Protein 6V54 (pdb70)

Nearest PDB structures (foldseek):
  4gyq-assembly5_A  TM=9.493E-01  e=1.647E-23  Klebsiella pneumoniae
  8r5t-assembly1_A  TM=9.393E-01  e=2.706E-23  Klebsiella pneumoniae
  8r5t-assembly2_B  TM=9.197E-01  e=5.700E-23  Klebsiella pneumoniae
  4f6h-assembly1_A  TM=9.204E-01  e=4.447E-23  Pseudomonas aeruginosa
  6l3s-assembly2_B  TM=9.148E-01  e=1.973E-22  Morganella morganii

Organism: Hirschia baltica (strain ATCC 49814 / DSM 5838 / IFAM 1418) (NCBI:txid582402)

B-factor: mean 20.02, std 8.4, range [8.6, 54.69]

Radius of gyration: 15.78 Å; Cα contacts (8 Å, |Δi|>4): 541; chains: 1; bounding box: 36×36×43 Å

Structure (mmCIF, N/CA/C/O backbone):
data_6V54
#
_entry.id   6V54
#
_cell.length_a   77.668
_cell.length_b   77.668
_cell.length_c   240.998
_cell.angle_alpha   90.000
_cell.angle_beta   90.000
_cell.angle_gamma   120.000
#
_symmetry.space_group_name_H-M   'H 3 2'
#
loop_
_entity.id
_entity.type
_entity.pdbx_description
1 polymer Beta-lactamase
2 non-polymer 'MAGNESIUM ION'
3 non-polymer 'FORMIC ACID'
4 non-polymer 1,2-ETHANEDIOL
5 non-polymer 'CHLORIDE ION'
6 non-polymer 'ZINC ION'
7 non-polymer GLYCEROL
8 water water
#
loop_
_atom_site.group_PDB
_atom_site.id
_atom_site.type_symbol
_atom_site.label_atom_id
_atom_site.label_alt_id
_atom_site.label_comp_id
_atom_site.label_asym_id
_atom_site.label_entity_id
_atom_site.label_seq_id
_atom_site.pdbx_PDB_ins_code
_atom_site.Cartn_x
_atom_site.Cartn_y
_atom_site.Cartn_z
_atom_site.occupancy
_atom_site.B_iso_or_equiv
_atom_site.auth_seq_id
_atom_site.auth_comp_id
_atom_site.auth_asym_id
_atom_site.auth_atom_id
_atom_site.pdbx_PDB_model_num
ATOM 1 N N . LYS A 1 17 ? 7.66752 -21.30339 92.23344 1.000 38.73468 43 LYS A N 1
ATOM 2 C CA . LYS A 1 17 ? 7.92163 -20.48932 91.03082 1.000 39.07554 43 LYS A CA 1
ATOM 3 C C . LYS A 1 17 ? 9.41571 -20.53635 90.64574 1.000 37.49667 43 LYS A C 1
ATOM 4 O O . LYS A 1 17 ? 10.25378 -20.62082 91.54635 1.000 40.67289 43 LYS A O 1
ATOM 10 N N . PRO A 1 18 ? 9.75730 -20.50093 89.34828 0.815 36.63939 44 PRO A N 1
ATOM 11 C CA . PRO A 1 18 ? 11.17799 -20.61246 88.93295 0.815 33.43074 44 PRO A CA 1
ATOM 12 C C . PRO A 1 18 ? 11.97389 -19.30320 89.07955 0.815 31.83585 44 PRO A C 1
ATOM 13 O O . PRO A 1 18 ? 11.41358 -18.24678 89.38973 0.815 34.95290 44 PRO A O 1
ATOM 17 N N . VAL A 1 19 ? 13.30428 -19.38982 88.81983 1.000 30.55122 45 VAL A N 1
ATOM 18 C CA . VAL A 1 19 ? 14.26503 -18.29930 89.14362 1.000 28.70636 45 VAL A CA 1
ATOM 19 C C . VAL A 1 19 ? 14.27593 -17.25618 88.02255 1.000 26.78327 45 VAL A C 1
ATOM 20 O O . VAL A 1 19 ? 14.47762 -17.58808 86.84587 1.000 33.27499 45 VAL A O 1
ATOM 24 N N . GLU A 1 20 ? 14.14191 -15.99197 88.38952 1.000 20.52063 46 GLU A N 1
ATOM 25 C CA . GLU A 1 20 ? 13.90921 -14.88014 87.46617 1.000 18.43887 46 GLU A CA 1
ATOM 26 C C . GLU A 1 20 ? 15.05407 -13.87598 87.51792 1.000 15.28825 46 GLU A C 1
ATOM 27 O O . GLU A 1 20 ? 15.63082 -13.63235 88.57417 1.000 16.36789 46 GLU A O 1
ATOM 33 N N . PHE A 1 21 ? 15.35552 -13.25562 86.37660 1.000 17.34772 47 PHE A N 1
ATOM 34 C CA . PHE A 1 21 ? 16.38172 -12.22837 86.23983 1.000 15.23460 47 PHE A CA 1
ATOM 35 C C . PHE A 1 21 ? 15.75600 -10.98287 85.64287 1.000 16.28194 47 PHE A C 1
ATOM 36 O O . PHE A 1 21 ? 15.01094 -11.06476 84.64300 1.000 19.94197 47 PHE A O 1
ATOM 44 N N . VAL A 1 22 ? 16.08475 -9.82494 86.22039 1.000 16.60658 48 VAL A N 1
ATOM 45 C CA . VAL A 1 22 ? 15.54721 -8.53645 85.76174 1.000 16.75816 48 VAL A CA 1
ATOM 46 C C . VAL A 1 22 ? 16.67054 -7.51865 85.77948 1.000 15.77789 48 VAL A C 1
ATOM 47 O O . VAL A 1 22 ? 17.41290 -7.42283 86.75957 1.000 17.40559 48 VAL A O 1
ATOM 51 N N . LYS A 1 23 ? 16.77487 -6.72139 84.72598 1.000 14.59055 49 LYS A N 1
ATOM 52 C CA . LYS A 1 23 ? 17.81301 -5.70113 84.67310 1.000 15.26396 49 LYS A CA 1
ATOM 53 C C . LYS A 1 23 ? 17.39810 -4.47788 85.49596 1.000 15.56454 49 LYS A C 1
ATOM 54 O O . LYS A 1 23 ? 16.29175 -3.96072 85.31718 1.000 17.01397 49 LYS A O 1
ATOM 60 N N . LEU A 1 24 ? 18.28271 -4.01207 86.40087 1.000 15.98906 50 LEU A N 1
ATOM 61 C CA . LEU A 1 24 ? 18.03079 -2.81974 87.21260 1.000 14.17993 50 LEU A CA 1
ATOM 62 C C . LEU A 1 24 ? 18.79565 -1.59387 86.74409 1.000 14.23542 50 LEU A C 1
ATOM 63 O O . LEU A 1 24 ? 18.36646 -0.45926 87.02164 1.000 18.47809 50 LEU A O 1
ATOM 68 N N . GLY A 1 25 ? 19.92041 -1.78794 86.07439 1.000 16.43440 51 GLY A N 1
ATOM 69 C CA . GLY A 1 25 ? 20.72232 -0.68038 85.59236 1.000 17.79989 51 GLY A CA 1
ATOM 70 C C . GLY A 1 25 ? 21.83774 -1.24450 84.73776 1.000 17.95463 51 GLY A C 1
ATOM 71 O O . GLY A 1 25 ? 21.91969 -2.45068 84.51714 1.000 18.00921 51 GLY A O 1
ATOM 72 N N . THR A 1 26 ? 22.71225 -0.36607 84.26529 1.000 18.14574 52 THR A N 1
ATOM 73 C CA . THR A 1 26 ? 23.84757 -0.81375 83.47164 1.000 17.05066 52 THR A CA 1
ATOM 74 C C . THR A 1 26 ? 24.70574 -1.775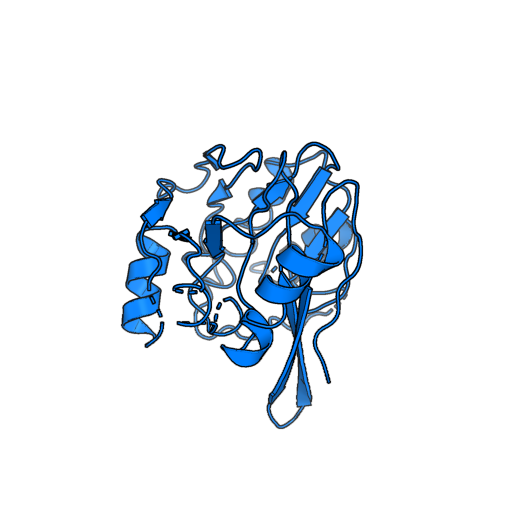32 84.28036 1.000 17.01507 52 THR A C 1
ATOM 75 O O . THR A 1 26 ? 25.23838 -1.40323 85.33325 1.000 17.67830 52 THR A O 1
ATOM 79 N N . GLY A 1 27 ? 24.81473 -3.01763 83.79692 1.000 16.57556 53 GLY A N 1
ATOM 80 C CA . GLY A 1 27 ? 25.60267 -4.02584 84.47079 1.000 17.24928 53 GLY A CA 1
ATOM 81 C C . GLY A 1 27 ? 25.06438 -4.47046 85.81636 1.000 15.75943 53 GLY A C 1
ATOM 82 O O . GLY A 1 27 ? 25.80760 -5.05560 86.58546 1.000 17.59902 53 GLY A O 1
ATOM 83 N N . VAL A 1 28 ? 23.79572 -4.20583 86.14659 1.000 15.18803 54 VAL A N 1
ATOM 84 C CA . VAL A 1 28 ? 23.26109 -4.59786 87.45388 1.000 13.96759 54 VAL A CA 1
ATOM 85 C C . VAL A 1 28 ? 21.95398 -5.33063 87.24374 1.000 12.86035 54 VAL A C 1
ATOM 86 O O . VAL A 1 28 ? 21.00707 -4.76231 86.67109 1.000 14.23246 54 VAL A O 1
ATOM 90 N N . TRP A 1 29 ? 21.90169 -6.57542 87.70532 1.000 13.43816 55 TRP A N 1
ATOM 91 C CA . TRP A 1 29 ? 20.75090 -7.43644 87.51691 1.000 13.92669 55 TRP A CA 1
ATOM 92 C C . TRP A 1 29 ? 20.27174 -7.92152 88.86430 1.000 14.23042 55 TRP A C 1
ATOM 93 O O . TRP A 1 29 ? 21.07030 -8.13387 89.77743 1.000 15.14841 55 TRP A O 1
ATOM 112 N N . HIS A 1 31 ? 18.46877 -11.09978 90.75192 1.000 11.18777 57 HIS A N 1
ATOM 113 C CA . HIS A 1 31 ? 18.04064 -12.48526 90.71777 1.000 11.78998 57 HIS A CA 1
ATOM 114 C C . HIS A 1 31 ? 16.96249 -12.69873 91.76860 1.000 12.21278 57 HIS A C 1
ATOM 115 O O . HIS A 1 31 ? 17.03827 -12.14083 92.87531 1.000 11.94688 57 HIS A O 1
ATOM 122 N N . THR A 1 32 ? 15.94305 -13.51518 91.43291 1.000 12.62843 58 THR A N 1
ATOM 123 C CA . THR A 1 32 ? 14.84405 -13.76181 92.37013 1.000 14.38174 58 THR A CA 1
ATOM 124 C C . THR A 1 32 ? 14.50859 -1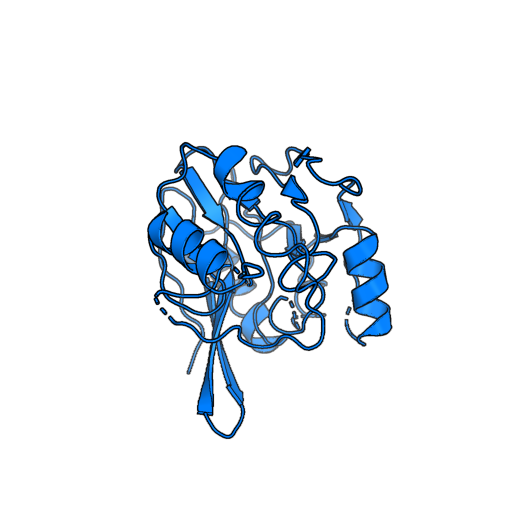5.24315 92.37133 1.000 14.59549 58 THR A C 1
ATOM 125 O O . THR A 1 32 ? 14.27474 -15.82606 91.30626 1.000 16.03794 58 THR A O 1
ATOM 129 N N . GLY A 1 33 ? 14.50313 -15.84494 93.55400 1.000 14.43042 59 GLY A N 1
ATOM 130 C CA . GLY A 1 33 ? 14.11361 -17.23337 93.71899 1.000 14.81883 59 GLY A CA 1
ATOM 131 C C . GLY A 1 33 ? 12.94985 -17.33739 94.69221 1.000 14.30103 59 GLY A C 1
ATOM 132 O O . GLY A 1 33 ? 12.73503 -16.42768 95.50352 1.000 15.46442 59 GLY A O 1
ATOM 133 N N . TYR A 1 34 ? 12.20251 -18.44304 94.64674 1.000 15.99152 60 TYR A N 1
ATOM 134 C CA . TYR A 1 34 ? 10.99671 -18.59517 95.45488 1.000 16.85450 60 TYR A CA 1
ATOM 135 C C . TYR A 1 34 ? 11.06492 -19.86111 96.28751 1.000 17.67753 60 TYR A C 1
ATOM 136 O O . TYR A 1 34 ? 11.65938 -20.86879 95.88650 1.000 19.31444 60 TYR A O 1
ATOM 145 N N . LYS A 1 35 ? 10.43988 -19.81670 97.44921 1.000 17.97919 61 LYS A N 1
ATOM 146 C CA . LYS A 1 35 ? 10.30958 -20.98867 98.30511 1.000 16.85676 61 LYS A CA 1
ATOM 147 C C . LYS A 1 35 ? 8.89612 -21.02883 98.84969 1.000 15.04502 61 LYS A C 1
ATOM 148 O O . LYS A 1 35 ? 8.35370 -19.99719 99.23485 1.000 16.56958 61 LYS A O 1
ATOM 154 N N . VAL A 1 36 ? 8.29903 -22.21677 98.89932 1.000 17.72221 62 VAL A N 1
ATOM 155 C CA . VAL A 1 36 ? 6.94342 -22.36900 99.43616 1.000 17.89574 62 VAL A CA 1
ATOM 156 C C . VAL A 1 36 ? 7.05468 -22.62252 100.92760 1.000 20.66527 62 VAL A C 1
ATOM 157 O O . VAL A 1 36 ? 7.65941 -23.62264 101.36847 1.000 22.60079 62 VAL A O 1
ATOM 161 N N . VAL A 1 37 ? 6.51486 -21.69632 101.70349 1.000 20.44765 63 VAL A N 1
ATOM 162 C CA . VAL A 1 37 ? 6.54269 -21.79131 103.16236 1.000 22.82966 63 VAL A CA 1
ATOM 163 C C . VAL A 1 37 ? 5.10919 -21.66006 103.66904 1.000 21.31726 63 VAL A C 1
ATOM 164 O O . VAL A 1 37 ? 4.54154 -20.55854 103.64857 1.000 19.87815 63 VAL A O 1
ATOM 168 N N . PRO A 1 38 ? 4.47622 -22.73892 104.11839 1.000 22.97171 64 PRO A N 1
ATOM 169 C CA . PRO A 1 38 ? 3.13740 -22.60377 104.69458 1.000 20.95145 64 PRO A CA 1
ATOM 170 C C . PRO A 1 38 ? 3.17048 -21.72038 105.92467 1.000 20.69283 64 PRO A C 1
ATOM 171 O O . PRO A 1 38 ? 4.15789 -21.71439 106.68089 1.000 23.67294 64 PRO A O 1
ATOM 175 N N . PRO A 1 39 ? 2.07841 -21.02453 106.21596 1.000 21.02102 65 PRO A N 1
ATOM 176 C CA . PRO A 1 39 ? 0.78849 -21.06583 105.52591 1.000 20.09305 65 PRO A CA 1
ATOM 177 C C . PRO A 1 39 ? 0.67353 -20.16057 104.31393 1.000 17.79832 65 PRO A C 1
ATOM 178 O O . PRO A 1 39 ? -0.27047 -20.34462 103.53360 1.000 18.18940 65 PRO A O 1
ATOM 182 N N . TRP A 1 40 ? 1.57240 -19.17676 104.17375 1.000 17.57486 66 TRP A N 1
ATOM 183 C CA . TRP A 1 40 ? 1.31750 -18.12301 103.20005 1.000 17.99770 66 TRP A CA 1
ATOM 184 C C . TRP A 1 40 ? 1.76295 -18.51768 101.81070 1.000 17.80202 66 TRP A C 1
ATOM 185 O O . TRP A 1 40 ? 1.27489 -17.94378 100.83659 1.000 21.15174 66 TRP A O 1
ATOM 196 N N . GLY A 1 41 ? 2.66476 -19.49493 101.68447 1.000 17.89658 67 GLY A N 1
ATOM 197 C CA . GLY A 1 41 ? 3.02170 -19.98085 100.36048 1.000 18.00950 67 GLY A CA 1
ATOM 198 C C . GLY A 1 41 ? 4.31758 -19.40734 99.82484 1.000 18.20474 67 GLY A C 1
ATOM 199 O O . GLY A 1 41 ? 5.26371 -19.21761 100.58419 1.000 19.55131 67 GLY A O 1
ATOM 200 N N . ASN A 1 42 ? 4.37917 -19.14795 98.52067 1.000 18.13991 68 ASN A N 1
ATOM 201 C CA . ASN A 1 42 ? 5.62797 -18.7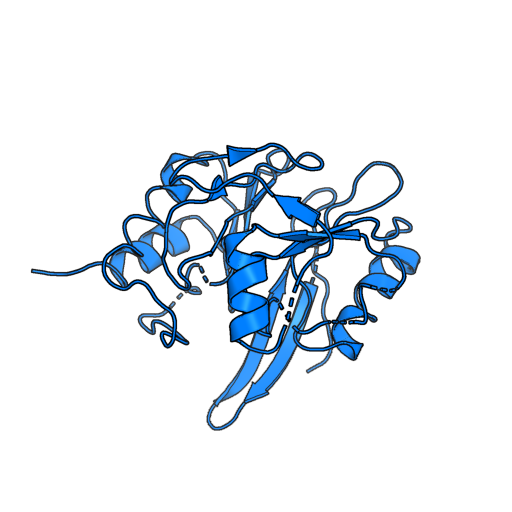1390 97.90736 1.000 18.32263 68 ASN A CA 1
ATOM 202 C C . ASN A 1 42 ? 6.10369 -17.40977 98.51163 1.000 17.24095 68 ASN A C 1
ATOM 203 O O . ASN A 1 42 ? 5.33109 -16.46621 98.71175 1.000 23.40332 68 ASN A O 1
ATOM 208 N N . ILE A 1 43 ? 7.39581 -17.34671 98.80253 1.000 16.77755 69 ILE A N 1
ATOM 209 C CA . ILE A 1 43 ? 8.03875 -16.11087 99.23090 1.000 16.79994 69 ILE A CA 1
ATOM 210 C C . ILE A 1 43 ? 9.27943 -15.92238 98.35642 1.000 13.54761 69 ILE A C 1
ATOM 211 O O . ILE A 1 43 ? 10.07584 -16.84849 98.19787 1.000 15.20111 69 ILE A O 1
ATOM 216 N N . ARG A 1 44 ? 9.42511 -14.74012 97.77480 1.000 16.15650 70 ARG A N 1
ATOM 217 C CA . ARG A 1 44 ? 10.57750 -14.40337 96.95756 1.000 15.20379 70 ARG A CA 1
ATOM 218 C C . ARG A 1 44 ? 11.75536 -13.98893 97.83191 1.000 13.34059 70 ARG A C 1
ATOM 219 O O . ARG A 1 44 ? 11.59313 -13.45579 98.93382 1.000 15.23893 70 ARG A O 1
ATOM 227 N N . THR A 1 45 ? 12.94589 -14.18844 97.29803 1.000 13.14368 71 THR A N 1
ATOM 228 C CA . THR A 1 45 ? 14.13774 -13.55851 97.83897 1.000 12.58368 71 THR A CA 1
ATOM 229 C C . THR A 1 45 ? 14.93887 -13.03114 96.66324 1.000 10.98650 71 THR A C 1
ATOM 230 O O . THR A 1 45 ? 15.01929 -13.68434 95.62350 1.000 12.96843 71 THR A O 1
ATOM 234 N N . ASN A 1 46 ? 15.47906 -11.83365 96.81385 1.000 10.64521 72 ASN A N 1
ATOM 235 C CA . ASN A 1 46 ? 16.20560 -11.14323 95.76929 1.000 10.29429 72 ASN A CA 1
ATOM 236 C C . ASN A 1 46 ? 17.66593 -10.96623 96.15407 1.000 10.65627 72 ASN A C 1
ATOM 237 O O . ASN A 1 46 ? 17.98096 -10.69407 97.31698 1.000 12.75150 72 ASN A O 1
ATOM 242 N N . GLY A 1 47 ? 18.53753 -11.01150 95.15037 1.000 9.88805 73 GLY A N 1
ATOM 243 C CA . GLY A 1 47 ? 19.91481 -10.56556 95.26773 1.000 10.56199 73 GLY A CA 1
ATOM 244 C C . GLY A 1 47 ? 20.34597 -9.94640 93.95417 1.000 10.95214 73 GLY A C 1
ATOM 245 O O . GLY A 1 47 ? 19.48881 -9.66276 93.09578 1.000 12.02957 73 GLY A O 1
ATOM 246 N N . LEU A 1 48 ? 21.64915 -9.70689 93.77063 1.000 10.29732 74 LEU A N 1
ATOM 247 C CA . LEU A 1 48 ? 22.11870 -9.00155 92.58344 1.000 11.46721 74 LEU A CA 1
ATOM 248 C C . LEU A 1 48 ? 23.24811 -9.74141 91.89718 1.000 11.55303 74 LEU A C 1
ATOM 249 O O . LEU A 1 48 ? 24.00599 -10.48176 92.51464 1.000 11.75953 74 LEU A O 1
ATOM 254 N N . ILE A 1 49 ? 23.35891 -9.50692 90.59800 1.000 11.89754 75 ILE A N 1
ATOM 255 C CA . ILE A 1 49 ? 24.55654 -9.83449 89.83237 1.000 12.25210 75 ILE A CA 1
ATOM 256 C C . ILE A 1 49 ? 25.11199 -8.50737 89.31742 1.000 12.48243 75 ILE A C 1
ATOM 257 O O . ILE A 1 49 ? 24.37853 -7.72218 88.72050 1.000 13.69843 75 ILE A O 1
ATOM 262 N N A ILE A 1 50 ? 26.40423 -8.27019 89.53782 0.521 11.79204 76 ILE A N 1
ATOM 263 N N B ILE A 1 50 ? 26.38818 -8.24608 89.55474 0.479 11.55757 76 ILE A N 1
ATOM 264 C CA A ILE A 1 50 ? 27.06986 -7.00227 89.22504 0.521 12.97420 76 ILE A CA 1
ATOM 265 C CA B ILE A 1 50 ? 26.97931 -6.98012 89.13791 0.479 12.37793 76 ILE A CA 1
ATOM 266 C C A ILE A 1 50 ? 28.15340 -7.29569 88.19452 0.521 13.69795 76 ILE A C 1
ATOM 267 C C B ILE A 1 50 ? 28.13481 -7.25249 88.20123 0.479 14.21126 76 ILE A C 1
ATOM 268 O O A ILE A 1 50 ? 29.08953 -8.04896 88.48113 0.521 13.37899 76 ILE A O 1
ATOM 269 O O B ILE A 1 50 ? 29.10323 -7.92448 88.57081 0.479 15.27361 76 ILE A O 1
ATOM 278 N N . GLU A 1 51 ? 28.02552 -6.73638 86.98655 1.000 13.83444 77 GLU A N 1
ATOM 279 C CA . GLU A 1 51 ? 29.04543 -6.97674 85.98194 1.000 14.67381 77 GLU A CA 1
ATOM 280 C C . GLU A 1 51 ? 30.29191 -6.16541 86.24370 1.000 15.11071 77 GLU A C 1
ATOM 281 O O . GLU A 1 51 ? 30.23717 -4.97839 86.58923 1.000 17.44736 77 GLU A O 1
ATOM 287 N N A ARG A 1 52 ? 31.43549 -6.80559 86.02394 0.619 15.73531 78 ARG A N 1
ATOM 288 N N B ARG A 1 52 ? 31.43544 -6.81482 86.04886 0.381 18.32700 78 ARG A N 1
ATOM 289 C CA A ARG A 1 52 ? 32.71187 -6.13020 86.05746 0.619 19.39162 78 ARG A CA 1
ATOM 290 C CA B ARG A 1 52 ? 32.73288 -6.19199 86.02644 0.381 22.81680 78 ARG A CA 1
ATOM 291 C C A ARG A 1 52 ? 33.28533 -6.32325 84.64949 0.619 23.02955 78 ARG A C 1
ATOM 292 C C B ARG A 1 52 ? 33.27354 -6.29725 84.60132 0.381 25.75913 78 ARG A C 1
ATOM 293 O O A ARG A 1 52 ? 32.52556 -6.59492 83.71136 0.619 25.63974 78 ARG A O 1
ATOM 294 O O B ARG A 1 52 ? 32.50288 -6.47596 83.64510 0.381 28.00180 78 ARG A O 1
ATOM 309 N N . GLY A 1 53 ? 34.58275 -6.18405 84.44492 1.000 27.45070 79 GLY A N 1
ATOM 310 C CA . GLY A 1 53 ? 35.09072 -6.20597 83.08305 1.000 27.94325 79 GLY A CA 1
ATOM 311 C C . GLY A 1 53 ? 34.76893 -7.45031 82.25477 1.000 31.39651 79 GLY A C 1
ATOM 312 O O . GLY A 1 53 ? 34.05732 -7.38016 81.25004 1.000 37.54072 79 GLY A O 1
ATOM 313 N N . ASP A 1 54 ? 35.28322 -8.60051 82.65291 1.000 28.22184 80 ASP A N 1
ATOM 314 C CA . ASP A 1 54 ? 34.96684 -9.84167 81.95130 1.000 26.23337 80 ASP A CA 1
ATOM 315 C C . ASP A 1 54 ? 34.50583 -10.91302 82.93325 1.000 22.71397 80 ASP A C 1
ATOM 316 O O . ASP A 1 54 ? 34.65128 -12.11458 82.67104 1.000 25.59599 80 ASP A O 1
ATOM 321 N N . TYR A 1 55 ? 33.99578 -10.48329 84.08632 1.000 19.11634 81 TYR A N 1
ATOM 322 C CA . TYR A 1 55 ? 33.47658 -11.38832 85.10173 1.000 15.57918 81 TYR A CA 1
ATOM 323 C C . TYR A 1 55 ? 32.42122 -10.61066 85.83549 1.000 14.44593 81 TYR A C 1
ATOM 324 O O . TYR A 1 55 ? 32.21979 -9.43002 85.56626 1.000 15.47291 81 TYR A O 1
ATOM 333 N N A SER A 1 56 ? 31.72506 -11.27664 86.75571 0.574 13.38118 82 SER A N 1
ATOM 334 N N B SER A 1 56 ? 31.74704 -11.27796 86.76953 0.426 13.80894 82 SER A N 1
ATOM 335 C CA A SER A 1 56 ? 30.71657 -10.61227 87.56313 0.574 12.15837 82 SER A CA 1
ATOM 336 C CA B SER A 1 56 ? 30.70370 -10.66349 87.56935 0.426 12.89364 82 SER A CA 1
ATOM 337 C C A SER A 1 56 ? 30.91722 -10.99213 89.01938 0.574 12.92496 82 SER A C 1
ATOM 338 C C B SER A 1 56 ? 30.95297 -10.97628 89.03114 0.426 13.76010 82 SER A C 1
ATOM 339 O O A SER A 1 56 ? 31.65392 -11.93324 89.34760 0.574 12.15289 82 SER A O 1
ATOM 340 O O B SER A 1 56 ? 31.74751 -11.86145 89.37651 0.426 15.30421 82 SER A O 1
ATOM 345 N N . VAL A 1 57 ? 30.24444 -10.24102 89.88635 1.000 11.71456 83 VAL A N 1
ATOM 346 C CA . VAL A 1 57 ? 30.19791 -10.57185 91.29897 1.000 11.83617 83 VAL A CA 1
ATOM 347 C C . VAL A 1 57 ? 28.74133 -10.70757 91.71069 1.000 11.66075 83 VAL A C 1
ATOM 348 O O . VAL A 1 57 ? 27.83979 -10.12649 91.10495 1.000 13.27274 83 VAL A O 1
ATOM 352 N N . LEU A 1 58 ? 28.51478 -11.46678 92.77148 1.000 11.39407 84 LEU A N 1
ATOM 353 C CA . LEU A 1 58 ? 27.18086 -11.85395 93.20470 1.000 10.44901 84 LEU A CA 1
ATOM 354 C C . LEU A 1 58 ? 26.89245 -11.26829 94.57819 1.000 10.78479 84 LEU A C 1
ATOM 355 O O . LEU A 1 58 ? 27.74153 -11.29552 95.45682 1.000 11.85929 84 LEU A O 1
ATOM 360 N N . VAL A 1 59 ? 25.70909 -10.70718 94.76713 1.000 9.88382 85 VAL A N 1
ATOM 361 C CA . VAL A 1 59 ? 25.23995 -10.33761 96.10135 1.000 9.03877 85 VAL A CA 1
ATOM 362 C C . VAL A 1 59 ? 24.14183 -11.32289 96.47353 1.000 10.28608 85 VAL A C 1
ATOM 363 O O . VAL A 1 59 ? 23.05978 -11.31955 95.85947 1.000 11.44943 85 VAL A O 1
ATOM 367 N N . ASP A 1 60 ? 24.43876 -12.19695 97.44162 1.000 9.77867 86 ASP A N 1
ATOM 368 C CA . ASP A 1 60 ? 23.50899 -13.18540 98.01081 1.000 8.59967 86 ASP A CA 1
ATOM 369 C C . ASP A 1 60 ? 23.24798 -14.41023 97.14524 1.000 9.09934 86 ASP A C 1
ATOM 370 O O . ASP A 1 60 ? 23.24229 -14.33173 95.90291 1.000 12.43060 86 ASP A O 1
ATOM 375 N N . THR A 1 61 ? 23.10433 -15.57059 97.80488 1.000 11.16946 87 THR A N 1
ATOM 376 C CA . THR A 1 61 ? 22.55604 -16.72660 97.11402 1.000 10.80159 87 THR A CA 1
ATOM 377 C C . THR A 1 61 ? 21.05601 -16.58706 96.98231 1.000 10.88412 87 THR A C 1
ATOM 378 O O . THR A 1 61 ? 20.45613 -15.61600 97.43329 1.000 13.14144 87 THR A O 1
ATOM 382 N N . ALA A 1 62 ? 20.45074 -17.57370 96.32885 1.000 11.94234 88 ALA A N 1
ATOM 383 C CA . ALA A 1 62 ? 19.00290 -17.77145 96.41428 1.000 13.38756 88 ALA A CA 1
ATOM 384 C C . ALA A 1 62 ? 18.70609 -18.75367 97.55430 1.000 13.90732 88 ALA A C 1
ATOM 385 O O . ALA A 1 62 ? 19.54611 -18.96914 98.42576 1.000 14.15398 88 ALA A O 1
ATOM 387 N N . TRP A 1 63 ? 17.51086 -19.36355 97.58876 1.000 13.68353 89 TRP A N 1
ATOM 388 C CA . TRP A 1 63 ? 17.12945 -20.18400 98.73978 1.000 12.61728 89 TRP A CA 1
ATOM 389 C C . TRP A 1 63 ? 17.92433 -21.48208 98.88652 1.000 15.28835 89 TRP A C 1
ATOM 390 O O . TRP A 1 63 ? 18.03157 -22.00281 100.00507 1.000 15.76450 89 TRP A O 1
ATOM 401 N N . ASN A 1 64 ? 18.41285 -22.05231 97.78822 1.000 14.13906 90 ASN A N 1
ATOM 402 C CA . ASN A 1 64 ? 19.00776 -23.38119 97.85729 1.000 13.32243 90 ASN A CA 1
ATOM 403 C C . ASN A 1 64 ? 20.04513 -23.52471 96.75905 1.000 14.09601 90 ASN A C 1
ATOM 404 O O . ASN A 1 64 ? 20.27915 -22.60350 95.95967 1.000 14.35007 90 ASN A O 1
ATOM 409 N N . ASP A 1 65 ? 20.73139 -24.66951 96.78544 1.000 13.99100 91 ASP A N 1
ATOM 410 C CA . ASP A 1 65 ? 21.81631 -24.89308 95.84568 1.000 13.65361 91 ASP A CA 1
ATOM 411 C C . ASP A 1 65 ? 21.32374 -24.90835 94.40789 1.000 12.29711 91 ASP A C 1
ATOM 412 O O . ASP A 1 65 ? 22.00255 -24.38151 93.51884 1.000 13.94449 91 ASP A O 1
ATOM 417 N N . ALA A 1 66 ? 20.16709 -25.53020 94.14574 1.000 14.51257 92 ALA A N 1
ATOM 418 C CA . ALA A 1 66 ? 19.70900 -25.61589 92.75610 1.000 14.11165 92 ALA A CA 1
ATOM 419 C C . ALA A 1 66 ? 19.43275 -24.23318 92.16298 1.000 14.26546 92 ALA A C 1
ATOM 420 O O . ALA A 1 66 ? 19.82064 -23.95063 91.01792 1.000 15.64916 92 ALA A O 1
ATOM 422 N N . GLN A 1 67 ? 18.77485 -23.35679 92.93455 1.000 13.95569 93 GLN A N 1
ATOM 423 C CA . GLN A 1 67 ? 18.48111 -22.03531 92.41970 1.000 12.27800 93 GLN A CA 1
ATOM 424 C C . GLN A 1 67 ? 19.76620 -21.24859 92.25083 1.000 12.85755 93 GLN A C 1
ATOM 425 O O . GLN A 1 67 ? 19.93688 -20.51439 91.26722 1.000 13.05127 93 GLN A O 1
ATOM 431 N N . THR A 1 68 ? 20.69683 -21.40374 93.19804 1.000 12.30712 94 THR A N 1
ATOM 432 C CA . THR A 1 68 ? 21.95464 -20.67430 93.12937 1.000 12.20717 94 THR A CA 1
ATOM 433 C C . THR A 1 68 ? 22.76771 -21.11947 91.93042 1.000 11.61378 94 THR A C 1
ATOM 434 O O . THR A 1 68 ? 23.41101 -20.28722 91.26550 1.000 12.29665 94 THR A O 1
ATOM 438 N N . ALA A 1 69 ? 22.75732 -22.42416 91.63391 1.000 11.92108 95 ALA A N 1
ATOM 439 C CA . ALA A 1 69 ? 23.46744 -22.89349 90.44600 1.000 12.51153 95 ALA A CA 1
ATOM 440 C C . ALA A 1 69 ? 22.87114 -22.31120 89.17306 1.000 13.09261 95 ALA A C 1
ATOM 441 O O . ALA A 1 69 ? 23.60075 -22.03215 88.20593 1.000 14.52897 95 ALA A O 1
ATOM 443 N N A GLU A 1 70 ? 21.54703 -22.09233 89.14889 0.472 13.32334 96 GLU A N 1
ATOM 444 N N B GLU A 1 70 ? 21.54904 -22.08956 89.15750 0.528 13.80820 96 GLU A N 1
ATOM 445 C CA A GLU A 1 70 ? 20.93872 -21.46090 87.97719 0.472 13.43839 96 GLU A CA 1
ATOM 446 C CA B GLU A 1 70 ? 20.93368 -21.47602 87.98288 0.528 14.34396 96 GLU A CA 1
ATOM 447 C C A GLU A 1 70 ? 21.46093 -20.04498 87.78490 0.472 13.43088 96 GLU A C 1
ATOM 448 C C B GLU A 1 70 ? 21.42327 -20.04197 87.78742 0.528 13.82060 96 GLU A C 1
ATOM 449 O O A GLU A 1 70 ? 21.67311 -19.60497 86.64977 0.472 15.09376 96 GLU A O 1
ATOM 450 O O B GLU A 1 70 ? 21.59634 -19.59342 86.64924 0.528 15.74793 96 GLU A O 1
ATOM 461 N N . ILE A 1 71 ? 21.65901 -19.31033 88.88193 1.000 13.57549 97 ILE A N 1
ATOM 462 C CA . ILE A 1 71 ? 22.18681 -17.94564 88.78435 1.000 12.60148 97 ILE A CA 1
ATOM 463 C C . ILE A 1 71 ? 23.59970 -17.96667 88.21213 1.000 13.25566 97 ILE A C 1
ATOM 464 O O . ILE A 1 71 ? 23.93170 -17.17234 87.32255 1.000 13.73030 97 ILE A O 1
ATOM 469 N N . VAL A 1 72 ? 24.46929 -18.86102 88.73273 1.000 13.12026 98 VAL A N 1
ATOM 470 C CA . VAL A 1 72 ? 25.82674 -18.95688 88.19738 1.000 13.44414 98 VAL A CA 1
ATOM 471 C C . VAL A 1 72 ? 25.77786 -19.25898 86.70529 1.000 14.00301 98 VAL A C 1
ATOM 472 O O . VAL A 1 72 ? 26.51936 -18.66623 85.90471 1.000 14.30421 98 VAL A O 1
ATOM 476 N N . ALA A 1 73 ? 24.92511 -20.20869 86.31130 1.000 12.89663 99 ALA A N 1
ATOM 477 C CA . ALA A 1 73 ? 24.87234 -20.57029 84.90102 1.000 13.40974 99 ALA A CA 1
ATOM 478 C C . ALA A 1 73 ? 24.41662 -19.40114 84.05249 1.000 14.66388 99 ALA A C 1
ATOM 479 O O . ALA A 1 73 ? 24.90255 -19.22198 82.93364 1.000 15.69798 99 ALA A O 1
ATOM 481 N N . TRP A 1 74 ? 23.41897 -18.63333 84.53267 1.000 13.49197 100 TRP A N 1
ATOM 482 C CA . TRP A 1 74 ? 22.93191 -17.49344 83.76436 1.000 14.62673 100 TRP A CA 1
ATOM 483 C C . TRP A 1 74 ? 24.02485 -16.45198 83.55317 1.000 14.48566 100 TRP A C 1
ATOM 484 O O . TRP A 1 74 ? 24.20104 -15.93474 82.44192 1.000 15.86472 100 TRP A O 1
ATOM 495 N N . ALA A 1 75 ? 24.80794 -16.15218 84.58480 1.000 13.25397 101 ALA A N 1
ATOM 496 C CA . ALA A 1 75 ? 25.86744 -15.16473 84.40376 1.000 13.33525 101 ALA A CA 1
ATOM 497 C C . ALA A 1 75 ? 26.88130 -15.64540 83.38058 1.000 13.69714 101 ALA A C 1
ATOM 498 O O . ALA A 1 75 ? 27.35411 -14.86393 82.53962 1.000 15.87927 101 ALA A O 1
ATOM 500 N N . LYS A 1 76 ? 27.22234 -16.93856 83.42783 1.000 12.76751 102 LYS A N 1
ATOM 501 C CA . LYS A 1 76 ? 28.20945 -17.48002 82.49737 1.000 14.81736 102 LYS A CA 1
ATOM 502 C C . LYS A 1 76 ? 27.67568 -17.48873 81.07285 1.000 16.11910 102 LYS A C 1
ATOM 503 O O . LYS A 1 76 ? 28.39004 -17.10348 80.13047 1.000 20.22234 102 LYS A O 1
ATOM 509 N N . ASP A 1 77 ? 26.42796 -17.92292 80.89185 1.000 15.57420 103 ASP A N 1
ATOM 510 C CA . ASP A 1 77 ? 25.97245 -18.19288 79.52431 1.000 18.56612 103 ASP A CA 1
ATOM 511 C C . ASP A 1 77 ? 25.25181 -17.02767 78.87330 1.000 21.49825 103 ASP A C 1
ATOM 512 O O . ASP A 1 77 ? 25.30350 -16.88371 77.63709 1.000 25.94218 103 ASP A O 1
ATOM 517 N N . THR A 1 78 ? 24.58641 -16.20034 79.65061 1.000 19.76454 104 THR A N 1
ATOM 518 C CA . THR A 1 78 ? 23.78585 -15.10640 79.12548 1.000 20.71300 104 THR A CA 1
ATOM 519 C C . THR A 1 78 ? 24.54293 -13.80385 79.17934 1.000 18.67391 104 THR A C 1
ATOM 520 O O . THR A 1 78 ? 24.67020 -13.14709 78.15785 1.000 21.95144 104 THR A O 1
ATOM 524 N N . LEU A 1 79 ? 25.09106 -13.44098 80.34885 1.000 19.62570 105 LEU A N 1
ATOM 525 C CA . LEU A 1 79 ? 25.92676 -12.25179 80.42904 1.000 21.27594 105 LEU A CA 1
ATOM 526 C C . LEU A 1 79 ? 27.30794 -12.47013 79.85173 1.000 21.35053 105 LEU A C 1
ATOM 527 O O . LEU A 1 79 ? 27.95783 -11.48889 79.49843 1.000 24.56027 105 LEU A O 1
ATOM 532 N N . GLN A 1 80 ? 27.77858 -13.72750 79.77229 1.000 19.79734 106 GLN A N 1
ATOM 533 C CA . GLN A 1 80 ? 29.15756 -14.04161 79.36698 1.000 20.19554 106 GLN A CA 1
ATOM 534 C C . GLN A 1 80 ? 30.15748 -13.40889 80.30281 1.000 19.71908 106 GLN A C 1
ATOM 535 O O . GLN A 1 80 ? 31.24051 -12.99991 79.89547 1.000 23.67020 106 GLN A O 1
ATOM 541 N N . LYS A 1 81 ? 29.78515 -13.33154 81.57718 1.000 18.70260 107 LYS A N 1
ATOM 542 C CA . LYS A 1 81 ? 30.62005 -12.72173 82.60784 1.000 19.08219 107 LYS A CA 1
ATOM 543 C C . LYS A 1 81 ? 30.48111 -13.60413 83.83040 1.000 15.99297 107 LYS A C 1
ATOM 544 O O . LYS A 1 81 ? 29.63937 -13.36730 84.70176 1.000 15.86147 107 LYS A O 1
ATOM 5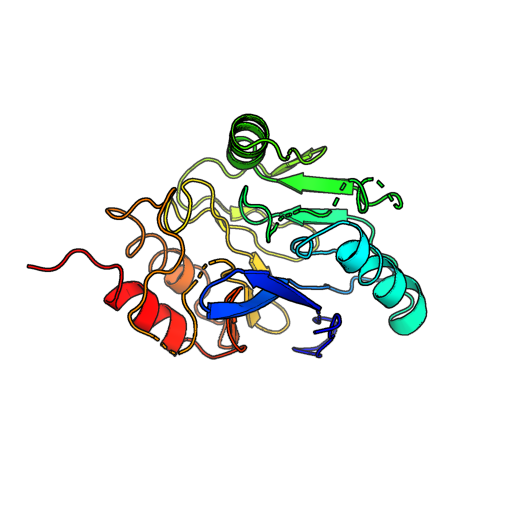50 N N . PRO A 1 82 ? 31.28859 -14.65199 83.91688 1.000 15.13057 108 PRO A N 1
ATOM 551 C CA . PRO A 1 82 ? 31.11838 -15.64552 84.97840 1.000 14.68245 108 PRO A CA 1
ATOM 552 C C . PRO A 1 82 ? 31.32156 -15.03402 86.35077 1.000 12.52603 108 PRO A C 1
ATOM 553 O O . PRO A 1 82 ? 32.11990 -14.10947 86.52504 1.000 14.07557 108 PRO A O 1
ATOM 557 N N . ILE A 1 83 ? 30.55458 -15.54586 87.32156 1.000 13.21719 109 ILE A N 1
ATOM 558 C CA . ILE A 1 83 ? 30.64029 -15.05308 88.69827 1.000 12.80263 109 ILE A CA 1
ATOM 559 C C . ILE A 1 83 ? 31.95133 -15.52354 89.31845 1.000 11.58241 109 ILE A C 1
ATOM 560 O O . ILE A 1 83 ? 32.23644 -16.73993 89.42173 1.000 14.86793 109 ILE A O 1
ATOM 565 N N . ARG A 1 84 ? 32.75377 -14.56070 89.75504 1.000 12.19947 110 ARG A N 1
ATOM 566 C CA . ARG A 1 84 ? 34.04002 -14.82297 90.37033 1.000 11.11334 110 ARG A CA 1
ATOM 567 C C . ARG A 1 84 ? 33.96796 -14.83963 91.88922 1.000 11.03780 110 ARG A C 1
ATOM 568 O O . ARG A 1 84 ? 34.68206 -15.61627 92.54960 1.000 12.70313 110 ARG A O 1
ATOM 576 N N . ALA A 1 85 ? 33.13357 -13.99686 92.47098 1.000 11.95004 111 ALA A N 1
ATOM 577 C CA . ALA A 1 85 ? 33.14076 -13.83748 93.92583 1.000 9.72396 111 ALA A CA 1
ATOM 578 C C . ALA A 1 85 ? 31.74633 -13.37544 94.33483 1.000 10.12300 111 ALA A C 1
ATOM 579 O O . ALA A 1 85 ? 30.99114 -12.82065 93.51635 1.000 12.33616 111 ALA A O 1
ATOM 581 N N . SER A 1 86 ? 31.46046 -13.49121 95.64134 1.000 9.93566 112 SER A N 1
ATOM 582 C CA . SER A 1 86 ? 30.14536 -13.12965 96.15292 1.000 10.84421 112 SER A CA 1
ATOM 583 C C . SER A 1 86 ? 30.27584 -12.52193 97.53186 1.000 10.86054 112 SER A C 1
ATOM 584 O O . SER A 1 86 ? 31.25177 -12.77495 98.25224 1.000 11.11395 112 SER A O 1
ATOM 587 N N . ILE A 1 87 ? 29.26247 -11.73010 97.89215 1.000 9.82692 113 ILE A N 1
ATOM 588 C CA . ILE A 1 87 ? 29.11918 -11.24466 99.25549 1.000 9.75467 113 ILE A CA 1
ATOM 589 C C . ILE A 1 87 ? 27.73993 -11.65424 99.75102 1.000 9.19450 113 ILE A C 1
ATOM 590 O O . ILE A 1 87 ? 26.78357 -11.80070 98.97069 1.000 11.70605 113 ILE A O 1
ATOM 595 N N . HIS A 1 88 ? 27.62128 -11.81452 101.07798 1.000 9.44115 114 HIS A N 1
ATOM 596 C CA . HIS A 1 88 ? 26.38955 -12.31330 101.67223 1.000 9.75032 114 HIS A CA 1
ATOM 597 C C . HIS A 1 88 ? 25.97018 -11.35712 102.77038 1.000 10.88024 114 HIS A C 1
ATOM 598 O O . HIS A 1 88 ? 26.79087 -10.98543 103.61406 1.000 12.73469 114 HIS A O 1
ATOM 605 N N . THR A 1 89 ? 24.71352 -10.93136 102.72484 1.000 10.29667 115 THR A N 1
ATOM 606 C CA . THR A 1 89 ? 24.30853 -9.76563 103.49946 1.000 11.43752 115 THR A CA 1
ATOM 607 C C . THR A 1 89 ? 23.84336 -10.06256 104.91058 1.000 13.09171 115 THR A C 1
ATOM 608 O O . THR A 1 89 ? 23.73477 -9.11586 105.67953 1.000 14.21142 115 THR A O 1
ATOM 612 N N . HIS A 1 90 ? 23.53831 -11.32092 105.25702 1.000 11.87141 116 HIS A N 1
ATOM 613 C CA . HIS A 1 90 ? 23.42612 -11.75060 106.65634 1.000 11.34410 116 HIS A CA 1
ATOM 614 C C . HIS A 1 90 ? 23.23253 -13.26107 106.66156 1.000 12.12065 116 HIS A C 1
ATOM 615 O O . HIS A 1 90 ? 23.00640 -13.88442 105.60747 1.000 11.75074 116 HIS A O 1
ATOM 622 N N . ALA A 1 91 ? 23.28710 -13.83000 107.86315 1.000 11.58816 117 ALA A N 1
ATOM 623 C CA . ALA A 1 91 ? 23.28804 -15.28845 108.04407 1.000 11.85590 117 ALA A CA 1
ATOM 624 C C . ALA A 1 91 ? 21.85731 -15.83445 108.19669 1.000 12.99907 117 ALA A C 1
ATOM 625 O O . ALA A 1 91 ? 21.42053 -16.20497 109.28693 1.000 16.24456 117 ALA A O 1
ATOM 627 N N . HIS A 1 92 ? 21.13210 -15.88751 107.07495 1.000 13.03079 118 HIS A N 1
ATOM 628 C CA . HIS A 1 92 ? 19.85873 -16.60767 106.97466 1.000 11.84552 118 HIS A CA 1
ATOM 629 C C . HIS A 1 92 ? 19.87045 -17.38762 105.67097 1.000 11.74483 118 HIS A C 1
ATOM 630 O O . HIS A 1 92 ? 20.62718 -17.07741 104.75133 1.000 12.38046 118 HIS A O 1
ATOM 637 N N . SER A 1 93 ? 18.95638 -18.35161 105.55440 1.000 12.62823 119 SER A N 1
ATOM 638 C CA . SER A 1 93 ? 19.01984 -19.28191 104.43025 1.000 13.45054 119 SER A CA 1
ATOM 639 C C . SER A 1 93 ? 18.58096 -18.66354 103.09494 1.000 13.42378 119 SER A C 1
ATOM 640 O O . SER A 1 93 ? 18.86753 -19.22453 102.03488 1.000 14.76837 119 SER A O 1
ATOM 643 N N . ASP A 1 94 ? 17.86736 -17.54638 103.10158 1.000 11.49423 120 ASP A N 1
ATOM 644 C CA . ASP A 1 94 ? 17.59233 -16.88248 101.82720 1.000 13.45271 120 ASP A CA 1
ATOM 645 C C . ASP A 1 94 ? 18.81772 -16.19880 101.24634 1.000 14.25051 120 ASP A C 1
ATOM 646 O O . ASP A 1 94 ? 18.81688 -15.89312 100.04213 1.000 16.03860 120 ASP A O 1
ATOM 651 N N . LYS A 1 95 ? 19.83865 -15.91881 102.06223 1.000 11.88543 121 LYS A N 1
ATOM 652 C CA . LYS A 1 95 ? 21.03490 -15.21921 101.61181 1.000 11.45574 121 LYS A CA 1
ATOM 653 C C . LYS A 1 95 ? 22.22436 -16.14413 101.48897 1.000 11.10617 121 LYS A C 1
ATOM 654 O O . LYS A 1 95 ? 23.19856 -15.79843 100.79075 1.000 11.79605 121 LYS A O 1
ATOM 668 N N . GLY A 1 97 ? 21.68371 -19.80774 101.63599 1.000 12.20846 123 GLY A N 1
ATOM 669 C CA . GLY A 1 97 ? 21.18625 -21.15548 101.45750 1.000 12.59255 123 GLY A CA 1
ATOM 670 C C . GLY A 1 97 ? 21.86487 -21.93819 100.33852 1.000 12.19857 123 GLY A C 1
ATOM 671 O O . GLY A 1 97 ? 21.73125 -23.17883 100.27469 1.000 16.91915 123 GLY A O 1
ATOM 672 N N . GLY A 1 98 ? 22.58008 -21.25706 99.45323 1.000 13.06814 124 GLY A N 1
ATOM 673 C CA . GLY A 1 98 ? 23.18446 -21.90585 98.29785 1.000 13.03889 124 GLY A CA 1
ATOM 674 C C . GLY A 1 98 ? 24.69667 -21.86364 98.35931 1.000 11.33247 124 GLY A C 1
ATOM 675 O O . GLY A 1 98 ? 25.35351 -21.96184 97.31800 1.000 12.55883 124 GLY A O 1
ATOM 684 N N . ASP A 1 100 ? 26.94898 -24.17743 99.26942 1.000 13.50104 126 ASP A N 1
ATOM 685 C CA . ASP A 1 100 ? 27.66542 -25.32441 98.69313 1.000 13.89106 126 ASP A CA 1
ATOM 686 C C . ASP A 1 100 ? 27.75639 -25.20018 97.17729 1.000 14.03413 126 ASP A C 1
ATOM 687 O O . ASP A 1 100 ? 28.78582 -25.54436 96.59004 1.000 14.24971 126 ASP A O 1
ATOM 692 N N . ALA A 1 101 ? 26.68990 -24.72456 96.52998 1.000 12.74333 127 ALA A N 1
ATOM 693 C CA . ALA A 1 101 ? 26.71604 -24.54779 95.08052 1.000 12.87244 127 ALA A CA 1
ATOM 694 C C . ALA A 1 101 ? 27.78237 -23.53455 94.69680 1.000 11.77145 127 ALA A C 1
ATOM 695 O O . ALA A 1 101 ? 28.53464 -23.75093 93.73566 1.000 13.39580 127 ALA A O 1
ATOM 697 N N . LEU A 1 102 ? 27.80221 -22.37102 95.36871 1.000 10.65069 128 LEU A N 1
ATOM 698 C CA . LEU A 1 102 ? 28.81656 -21.37596 95.02810 1.000 10.76596 128 LEU A CA 1
ATOM 699 C C . LEU A 1 102 ? 30.20038 -21.95973 95.18670 1.000 11.50742 128 LEU A C 1
ATOM 700 O O . LEU A 1 102 ? 31.07335 -21.74318 94.33071 1.000 11.87075 128 LEU A O 1
ATOM 705 N N . HIS A 1 103 ? 30.43276 -22.66939 96.31132 1.000 10.71221 129 HIS A N 1
ATOM 706 C CA . HIS A 1 103 ? 31.77401 -23.19113 96.53309 1.000 11.28227 129 HIS A CA 1
ATOM 707 C C . HIS A 1 103 ? 32.15460 -24.20908 95.46991 1.000 11.39542 129 HIS A C 1
ATOM 708 O O . HIS A 1 103 ? 33.28037 -24.19919 94.97033 1.000 14.35685 129 HIS A O 1
ATOM 731 N N . LEU A 1 105 ? 31.06796 -24.36347 92.45737 1.000 12.63329 131 LEU A N 1
ATOM 732 C CA . LEU A 1 105 ? 31.16319 -23.69801 91.16151 1.000 13.94414 131 LEU A CA 1
ATOM 733 C C . LEU A 1 105 ? 32.31811 -22.70619 91.12099 1.000 15.97203 131 LEU A C 1
ATOM 734 O O . LEU A 1 105 ? 32.44202 -21.94975 90.15001 1.000 19.12083 131 LEU A O 1
ATOM 739 N N . GLY A 1 106 ? 33.18668 -22.72474 92.13066 1.000 15.52759 132 GLY A N 1
ATOM 740 C CA . GLY A 1 106 ? 34.41062 -21.95428 92.06496 1.000 17.39107 132 GLY A CA 1
ATOM 741 C C . GLY A 1 106 ? 34.25525 -20.50205 92.45804 1.000 16.23594 132 GLY A C 1
ATOM 742 O O . GLY A 1 106 ? 35.15334 -19.70398 92.16237 1.000 19.98681 132 GLY A O 1
ATOM 743 N N . VAL A 1 107 ? 33.12242 -20.11178 93.03876 1.000 14.71729 133 VAL A N 1
ATOM 744 C CA . VAL A 1 107 ? 32.90016 -18.72653 93.44532 1.000 12.67261 133 VAL A CA 1
ATOM 745 C C . VAL A 1 107 ? 33.56833 -18.50078 94.79760 1.000 13.47333 133 VAL A C 1
ATOM 746 O O . VAL A 1 107 ? 33.45194 -19.33045 95.71053 1.000 14.44829 133 VAL A O 1
ATOM 750 N N . GLU A 1 108 ? 34.31031 -17.39420 94.92098 1.000 11.55729 134 GLU A N 1
ATOM 751 C CA . GLU A 1 108 ? 35.01658 -17.08340 96.15602 1.000 11.35238 134 GLU A CA 1
ATOM 752 C C . GLU A 1 108 ? 34.10345 -16.21933 97.02989 1.000 11.25727 134 GLU A C 1
ATOM 753 O O . GLU A 1 108 ? 33.75129 -15.10374 96.64853 1.000 11.86940 134 GLU A O 1
ATOM 759 N N . THR A 1 109 ? 33.69567 -16.72664 98.18044 1.000 10.20169 135 THR A N 1
ATOM 760 C CA . THR A 1 109 ? 32.62647 -16.11100 98.96325 1.000 9.67846 135 THR A CA 1
ATOM 761 C C . THR A 1 109 ? 33.18920 -15.24585 100.10481 1.000 9.86268 135 THR A C 1
ATOM 762 O O . THR A 1 109 ? 34.22566 -15.57089 100.70793 1.000 10.31950 135 THR A O 1
ATOM 766 N N . PHE A 1 110 ? 32.48852 -14.14751 100.39226 1.000 9.56230 136 PHE A N 1
ATOM 767 C CA . PHE A 1 110 ? 32.89489 -13.16327 101.41009 1.000 9.77563 136 PHE A CA 1
ATOM 768 C C . PHE A 1 110 ? 31.71709 -12.83354 102.30482 1.000 10.56159 136 PHE A C 1
ATOM 769 O O . PHE A 1 110 ? 30.59098 -12.69722 101.82500 1.000 10.69864 136 PHE A O 1
ATOM 777 N N . ALA A 1 111 ? 31.98948 -12.67150 103.60871 1.000 10.01062 137 ALA A N 1
ATOM 778 C CA . ALA A 1 111 ? 30.98647 -12.16368 104.53190 1.000 9.85270 137 ALA A CA 1
ATOM 779 C C . ALA A 1 111 ? 31.72711 -11.54267 105.70122 1.000 10.99654 137 ALA A C 1
ATOM 780 O O . ALA A 1 111 ? 32.94069 -11.71984 105.83942 1.000 12.38335 137 ALA A O 1
ATOM 782 N N . THR A 1 112 ? 30.99836 -10.82648 106.55705 1.000 13.11071 138 THR A N 1
ATOM 783 C CA . THR A 1 112 ? 31.68140 -10.30539 107.73275 1.000 13.34373 138 THR A CA 1
ATOM 784 C C . THR A 1 112 ? 32.02132 -11.43666 108.68841 1.000 14.21718 138 THR A C 1
ATOM 785 O O . THR A 1 112 ? 31.46743 -12.54073 108.63018 1.000 13.96696 138 THR A O 1
ATOM 789 N N . ASP A 1 113 ? 32.95091 -11.15151 109.59509 1.000 15.95833 139 ASP A N 1
ATOM 790 C CA . ASP A 1 113 ? 33.25909 -12.16539 110.58876 1.000 18.07015 139 ASP A CA 1
ATOM 791 C C . ASP A 1 113 ? 32.03738 -12.50538 111.43190 1.000 17.26247 139 ASP A C 1
ATOM 792 O O . ASP A 1 113 ? 31.82696 -13.67358 111.78026 1.000 17.66007 139 ASP A O 1
ATOM 797 N N . LEU A 1 114 ? 31.22215 -11.49574 111.77307 1.000 16.26529 140 LEU A N 1
ATOM 798 C CA . LEU A 1 114 ? 30.03362 -11.77237 112.56903 1.000 16.93335 140 LEU A CA 1
ATOM 799 C C . LEU A 1 114 ? 29.05407 -12.63205 111.77847 1.000 16.10350 140 LEU A C 1
ATOM 800 O O . LEU A 1 114 ? 28.47235 -13.57463 112.32731 1.000 16.69176 140 LEU A O 1
ATOM 805 N N . THR A 1 115 ? 28.86912 -12.33971 110.48235 1.000 13.70668 141 THR A N 1
ATOM 806 C CA . THR A 1 115 ? 27.99349 -13.18798 109.66843 1.000 13.27969 141 THR A CA 1
ATOM 807 C C . THR A 1 115 ? 28.49919 -14.62275 109.63272 1.000 13.75216 141 THR A C 1
ATOM 808 O O . THR A 1 115 ? 27.70796 -15.56480 109.73520 1.000 15.91051 141 THR A O 1
ATOM 812 N N . ASN A 1 116 ? 29.81064 -14.81456 109.48273 1.000 14.83392 142 ASN A N 1
ATOM 813 C CA . ASN A 1 116 ? 30.35079 -16.17154 109.44849 1.000 14.27366 142 ASN A CA 1
ATOM 814 C C . ASN A 1 116 ? 30.10565 -16.89473 110.75985 1.000 17.11452 142 ASN A C 1
ATOM 815 O O . ASN A 1 116 ? 29.74284 -18.06873 110.75991 1.000 17.45788 142 ASN A O 1
ATOM 820 N N . ARG A 1 117 ? 30.27837 -16.19395 111.88599 1.000 18.26216 143 ARG A N 1
ATOM 821 C CA . ARG A 1 117 ? 30.04553 -16.80118 113.18750 1.000 19.12052 143 ARG A CA 1
ATOM 822 C C . ARG A 1 117 ? 28.57333 -17.14903 113.36897 1.000 20.17926 143 ARG A C 1
ATOM 823 O O . ARG A 1 117 ? 28.23155 -18.24498 113.84850 1.000 21.90696 143 ARG A O 1
ATOM 831 N N . LEU A 1 118 ? 27.67625 -16.24024 112.95907 1.000 18.01102 144 LEU A N 1
ATOM 832 C CA . LEU A 1 118 ? 26.24922 -16.52647 113.10098 1.000 17.26182 144 LEU A CA 1
ATOM 833 C C . LEU A 1 118 ? 25.81250 -17.60810 112.12853 1.000 17.52650 144 LEU A C 1
ATOM 834 O O . LEU A 1 118 ? 24.93657 -18.41237 112.46588 1.000 18.76899 144 LEU A O 1
ATOM 839 N N . ALA A 1 119 ? 26.42047 -17.65456 110.93359 1.000 17.30202 145 ALA A N 1
ATOM 840 C CA . ALA A 1 119 ? 26.13069 -18.73790 109.99464 1.000 16.49579 145 ALA A CA 1
ATOM 841 C C . ALA A 1 119 ? 26.38570 -20.08951 110.63467 1.000 17.44796 145 ALA A C 1
ATOM 842 O O . ALA A 1 119 ? 25.52761 -20.98060 110.60633 1.000 19.14410 145 ALA A O 1
ATOM 844 N N . ILE A 1 120 ? 27.55575 -20.24860 111.26780 1.000 20.87135 146 ILE A N 1
ATOM 845 C CA . ILE A 1 120 ? 27.87720 -21.51337 111.92358 1.000 23.21324 146 ILE A CA 1
ATOM 846 C C . ILE A 1 120 ? 26.85882 -21.81719 113.01611 1.000 23.17061 146 ILE A C 1
ATOM 847 O O . ILE A 1 120 ? 26.34673 -22.93263 113.10914 1.000 25.86172 146 ILE A O 1
ATOM 852 N N . GLU A 1 121 ? 26.49328 -20.80870 113.82002 1.000 24.17312 147 GLU A N 1
ATOM 853 C CA . GLU A 1 121 ? 25.52446 -21.04579 114.90063 1.000 25.64796 147 GLU A CA 1
ATOM 854 C C . GLU A 1 121 ? 24.17443 -21.46108 114.34689 1.000 24.70603 147 GLU A C 1
ATOM 855 O O . GLU A 1 121 ? 23.42972 -22.20613 114.99749 1.000 26.40803 147 GLU A O 1
ATOM 861 N N . ARG A 1 122 ? 23.81989 -20.94734 113.17108 1.000 24.17841 148 ARG A N 1
ATOM 862 C CA . ARG A 1 122 ? 22.51307 -21.18702 112.57638 1.000 21.52605 148 ARG A CA 1
ATOM 863 C C . ARG A 1 122 ? 22.49935 -22.38475 111.62742 1.000 23.65334 148 ARG A C 1
ATOM 864 O O . ARG A 1 122 ? 21.48332 -22.63324 110.97457 1.000 26.55940 148 ARG A O 1
ATOM 872 N N . GLY A 1 123 ? 23.59682 -23.13649 111.52891 1.000 24.70607 149 GLY A N 1
ATOM 873 C CA . GLY A 1 123 ? 23.62917 -24.31269 110.66349 1.000 24.87614 149 GLY A CA 1
ATOM 874 C C . GLY A 1 123 ? 23.86901 -24.05293 109.18835 1.000 24.87851 149 GLY A C 1
ATOM 875 O O . GLY A 1 123 ? 23.62910 -24.93908 108.35796 1.000 27.58267 149 GLY A O 1
ATOM 876 N N . LEU A 1 124 ? 24.33693 -22.87313 108.82571 1.000 21.02345 150 LEU A N 1
ATOM 877 C CA . LEU A 1 124 ? 24.68543 -22.51528 107.45698 1.000 20.51332 150 LEU A CA 1
ATOM 878 C C . LEU A 1 124 ? 26.20246 -22.58071 107.29265 1.000 20.90575 150 LEU A C 1
ATOM 879 O O . LEU A 1 124 ? 26.96379 -22.51839 108.27479 1.000 23.16849 150 LEU A O 1
ATOM 900 N N . PRO A 1 126 ? 29.69858 -20.96078 106.39846 1.000 15.22785 152 PRO A N 1
ATOM 901 C CA . PRO A 1 126 ? 30.26138 -19.62201 106.35846 1.000 14.89322 152 PRO A CA 1
ATOM 902 C C . PRO A 1 126 ? 30.92653 -19.35958 105.02361 1.000 13.68933 152 PRO A C 1
ATOM 903 O O . PRO A 1 126 ? 31.25550 -20.27205 104.25892 1.000 16.35872 152 PRO A O 1
ATOM 907 N N . ALA A 1 127 ? 31.12247 -18.07544 104.75334 1.000 12.71672 153 ALA A N 1
ATOM 908 C CA . 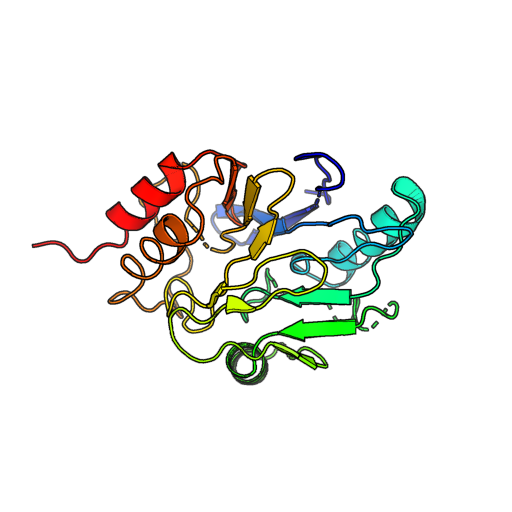ALA A 1 127 ? 31.90315 -17.67748 103.59108 1.000 12.01138 153 ALA A CA 1
ATOM 909 C C . ALA A 1 127 ? 33.38677 -17.99233 103.83444 1.000 12.97712 153 ALA A C 1
ATOM 910 O O . ALA A 1 127 ? 33.85268 -18.12770 104.98846 1.000 16.54228 153 ALA A O 1
ATOM 912 N N A LYS A 1 128 ? 34.12107 -18.09455 102.72283 0.658 10.62857 154 LYS A N 1
ATOM 913 N N B LYS A 1 128 ? 34.13816 -18.09899 102.74309 0.342 13.07803 154 LYS A N 1
ATOM 914 C CA A LYS A 1 128 ? 35.54577 -18.42991 102.72834 0.658 11.10292 154 LYS A CA 1
ATOM 915 C CA B LYS A 1 128 ? 35.55095 -18.43577 102.88174 0.342 13.46771 154 LYS A CA 1
ATOM 916 C C A LYS A 1 128 ? 36.45415 -17.27295 103.13872 0.658 13.21744 154 LYS A C 1
ATOM 917 C C B LYS A 1 128 ? 36.38044 -17.26219 103.39313 0.342 13.92412 154 LYS A C 1
ATOM 918 O O A LYS A 1 128 ? 37.63421 -17.51592 103.44964 0.658 14.08035 154 LYS A O 1
ATOM 919 O O B LYS A 1 128 ? 37.40068 -17.47379 104.06414 0.342 14.16545 154 LYS A O 1
ATOM 930 N N . ASN A 1 129 ? 35.95869 -16.03285 103.10804 1.000 13.08138 155 ASN A N 1
ATOM 931 C CA . ASN A 1 129 ? 36.78564 -14.85037 103.31428 1.000 13.86621 155 ASN A CA 1
ATOM 932 C C . ASN A 1 129 ? 35.98670 -13.83213 104.10435 1.000 13.50686 155 ASN A C 1
ATOM 933 O O . ASN A 1 129 ? 34.75254 -13.89817 104.16212 1.000 13.76970 155 ASN A O 1
ATOM 938 N N . VAL A 1 130 ? 36.69866 -12.88394 104.72429 1.000 17.56398 156 VAL A N 1
ATOM 939 C CA . VAL A 1 130 ? 36.09358 -11.94453 105.67801 1.000 16.82898 156 VAL A CA 1
ATOM 940 C C . VAL A 1 130 ? 36.05085 -10.53485 105.09299 1.000 17.91002 156 VAL A C 1
ATOM 941 O O . VAL A 1 130 ? 37.03315 -10.08069 104.49611 1.000 22.23169 156 VAL A O 1
ATOM 945 N N . LEU A 1 131 ? 34.90334 -9.85704 105.25401 1.000 17.67357 157 LEU A N 1
ATOM 946 C CA . LEU A 1 131 ? 34.74453 -8.41623 105.00586 1.000 17.49598 157 LEU A CA 1
ATOM 947 C C . LEU A 1 131 ? 34.99296 -7.67817 106.31031 1.000 19.21866 157 LEU A C 1
ATOM 948 O O . LEU A 1 131 ? 34.25360 -7.87305 107.29292 1.000 20.41219 157 LEU A O 1
ATOM 953 N N . ASN A 1 132 ? 35.99161 -6.79793 106.31659 1.000 20.10761 158 ASN A N 1
ATOM 954 C CA . ASN A 1 132 ? 36.40952 -6.14683 107.56391 1.000 21.63143 158 ASN A CA 1
ATOM 955 C C . ASN A 1 132 ? 35.60320 -4.88087 107.86286 1.000 20.24860 158 ASN A C 1
ATOM 956 O O . ASN A 1 132 ? 36.09106 -3.74822 107.76798 1.000 23.67519 158 ASN A O 1
ATOM 961 N N . ILE A 1 133 ? 34.35786 -5.09470 108.27889 1.000 20.72045 159 ILE A N 1
ATOM 962 C CA . ILE A 1 133 ? 33.48128 -3.99539 108.67560 1.000 20.01567 159 ILE A CA 1
ATOM 963 C C . ILE A 1 133 ? 32.75476 -4.34415 109.96973 1.000 20.33950 159 ILE A C 1
ATOM 964 O O . ILE A 1 133 ? 31.56488 -4.68683 109.95766 1.000 24.04671 159 ILE A O 1
ATOM 969 N N . SER A 1 134 ? 33.44082 -4.23568 111.09570 1.000 22.60643 160 SER A N 1
ATOM 970 C CA . SER A 1 134 ? 32.83929 -4.68665 112.33682 1.000 23.95960 160 SER A CA 1
ATOM 971 C C . SER A 1 134 ? 32.21418 -3.56482 113.16480 1.000 25.95185 160 SER A C 1
ATOM 972 O O . SER A 1 134 ? 31.30508 -3.83591 113.95559 1.000 27.59870 160 SER A O 1
ATOM 975 N N A GLU A 1 135 ? 32.64582 -2.32173 113.00036 0.473 25.06622 161 GLU A N 1
ATOM 976 N N B GLU A 1 135 ? 32.65084 -2.32268 112.99601 0.527 25.41255 161 GLU A N 1
ATOM 977 C CA A GLU A 1 135 ? 32.07231 -1.23232 113.77953 0.473 24.08640 161 GLU A CA 1
ATOM 978 C CA B GLU A 1 135 ? 32.07695 -1.21570 113.74956 0.527 24.85073 161 GLU A CA 1
ATOM 979 C C A GLU A 1 135 ? 30.89151 -0.59866 113.04807 0.473 22.24154 161 GLU A C 1
ATOM 980 C C B GLU A 1 135 ? 30.85548 -0.64569 113.03634 0.527 22.82814 161 GLU A C 1
ATOM 981 O O A GLU A 1 135 ? 30.86825 -0.52199 111.82028 0.473 21.56814 161 GLU A O 1
ATOM 982 O O B GLU A 1 135 ? 30.77100 -0.65212 111.80862 0.527 22.31439 161 GLU A O 1
ATOM 993 N N . ILE A 1 136 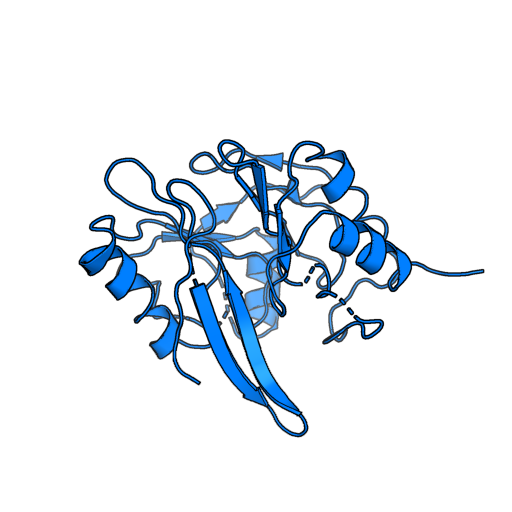? 29.91350 -0.11794 113.82154 1.000 22.29983 162 ILE A N 1
ATOM 994 C CA . ILE A 1 136 ? 28.75816 0.54892 113.22933 1.000 20.90294 162 ILE A CA 1
ATOM 995 C C . ILE A 1 136 ? 29.22262 1.74167 112.41616 1.000 20.65321 162 ILE A C 1
ATOM 996 O O . ILE A 1 136 ? 30.01463 2.57177 112.88965 1.000 23.38799 162 ILE A O 1
ATOM 1001 N N . GLY A 1 137 ? 28.76929 1.80092 111.16105 1.000 21.34687 163 GLY A N 1
ATOM 1002 C CA . GLY A 1 137 ? 29.12656 2.86245 110.26857 1.000 22.14831 163 GLY A CA 1
ATOM 1003 C C . GLY A 1 137 ? 30.34744 2.57553 109.43481 1.000 21.72068 163 GLY A C 1
ATOM 1004 O O . GLY A 1 137 ? 30.69016 3.38333 108.56843 1.000 23.15055 163 GLY A O 1
ATOM 1005 N N A SER A 1 138 ? 31.01927 1.45484 109.66753 0.631 21.00371 164 SER A N 1
ATOM 1006 N N B SER A 1 138 ? 31.00773 1.44734 109.65776 0.369 21.80536 164 SER A N 1
ATOM 1007 C CA A SER A 1 138 ? 32.20639 1.15219 108.88924 0.631 20.69862 164 SER A CA 1
ATOM 1008 C CA B SER A 1 138 ? 32.18877 1.13029 108.87711 0.369 22.08766 164 SER A CA 1
ATOM 1009 C C A SER A 1 138 ? 31.80529 0.75929 107.47233 0.631 17.13753 164 SER A C 1
ATOM 1010 C C B SER A 1 138 ? 31.79758 0.75342 107.45787 0.369 19.29808 164 SER A C 1
ATOM 1011 O O A SER A 1 138 ? 30.78203 0.09055 107.25042 0.631 16.82766 164 SER A O 1
ATOM 1012 O O B SER A 1 138 ? 30.78687 0.07651 107.22237 0.369 18.42433 164 SER A O 1
ATOM 1017 N N . GLN A 1 139 ? 32.60777 1.20506 106.51132 1.000 19.39561 165 GLN A N 1
ATOM 1018 C CA . GLN A 1 139 ? 32.37481 0.95633 105.09645 1.000 19.22034 165 GLN A CA 1
ATOM 1019 C C . GLN A 1 139 ? 33.67627 0.53123 104.44393 1.000 19.53873 165 GLN A C 1
ATOM 1020 O O . GLN A 1 139 ? 34.76051 0.99224 104.82185 1.000 23.34298 165 GLN A O 1
ATOM 1026 N N . ILE A 1 140 ? 33.56027 -0.30287 103.41261 1.000 18.35107 166 ILE A N 1
ATOM 1027 C CA . ILE A 1 140 ? 34.70836 -0.61527 102.57392 1.000 18.14003 166 ILE A CA 1
ATOM 1028 C C . ILE A 1 140 ? 34.27050 -0.61125 101.12024 1.000 18.92313 166 ILE A C 1
ATOM 1029 O O . ILE A 1 140 ? 33.08368 -0.73769 100.80863 1.000 20.07995 166 ILE A O 1
ATOM 1034 N N A GLU A 1 141 ? 35.25776 -0.52889 100.22159 0.598 20.68088 167 GLU A N 1
ATOM 1035 N N B GLU A 1 141 ? 35.25318 -0.44173 100.23475 0.402 21.16217 167 GLU A N 1
ATOM 1036 C CA A GLU A 1 141 ? 35.04897 -0.66699 98.77945 0.598 22.25711 167 GLU A CA 1
ATOM 1037 C CA B GLU A 1 141 ? 35.08034 -0.72675 98.81778 0.402 22.62190 167 GLU A CA 1
ATOM 1038 C C A GLU A 1 141 ? 35.47852 -2.06461 98.34969 0.598 22.81258 167 GLU A C 1
ATOM 1039 C C B GLU A 1 141 ? 35.37379 -2.19666 98.58022 0.402 21.83820 167 GLU A C 1
ATOM 1040 O O A GLU A 1 141 ? 36.64494 -2.44241 98.53998 0.598 25.40235 167 GLU A O 1
ATOM 1041 O O B GLU A 1 141 ? 36.31810 -2.76162 99.14778 0.402 20.86641 167 GLU A O 1
ATOM 1052 N N . TRP A 1 142 ? 34.55213 -2.81797 97.74718 1.000 21.01111 168 TRP A N 1
ATOM 1053 C CA . TRP A 1 142 ? 34.79121 -4.20417 97.36220 1.000 20.27400 168 TRP A CA 1
ATOM 1054 C C . TRP A 1 142 ? 34.24542 -4.34778 95.95489 1.000 19.85621 168 TRP A C 1
ATOM 1055 O O . TRP A 1 142 ? 33.04123 -4.19523 95.75324 1.000 18.27301 168 TRP A O 1
ATOM 1066 N N . GLU A 1 143 ? 35.12312 -4.59617 94.98873 1.000 20.52725 169 GLU A N 1
ATOM 1067 C CA . GLU A 1 143 ? 34.69133 -4.83212 93.60316 1.000 22.46520 169 GLU A CA 1
ATOM 1068 C C . GLU A 1 143 ? 33.75988 -3.74258 93.09415 1.000 24.17501 169 GLU A C 1
ATOM 1069 O O . GLU A 1 143 ? 32.73344 -4.01938 92.45961 1.000 24.17343 169 GLU A O 1
ATOM 1075 N N . GLY A 1 144 ? 34.14042 -2.48301 93.36722 1.000 27.11229 170 GLY A N 1
ATOM 1076 C CA . GLY A 1 144 ? 33.40076 -1.33361 92.88957 1.000 29.04533 170 GLY A CA 1
ATOM 1077 C C . GLY A 1 144 ? 32.12288 -1.03698 93.64382 1.000 27.46809 170 GLY A C 1
ATOM 1078 O O . GLY A 1 144 ? 31.39656 -0.10348 93.26207 1.000 32.51233 170 GLY A O 1
ATOM 1079 N N . LEU A 1 145 ? 31.81479 -1.80929 94.68482 1.000 21.69352 171 LEU A N 1
ATOM 1080 C CA . LEU A 1 145 ? 30.64146 -1.62120 95.52488 1.000 17.87272 171 LEU A CA 1
ATOM 1081 C C . LEU A 1 145 ? 31.06294 -1.04009 96.85773 1.000 18.48999 171 LEU A C 1
ATOM 1082 O O . LEU A 1 145 ? 32.16510 -1.29071 97.33723 1.000 20.41921 171 LEU A O 1
ATOM 1087 N N . THR A 1 146 ? 30.18484 -0.26264 97.45739 1.000 15.21766 172 THR A N 1
ATOM 1088 C CA . THR A 1 146 ? 30.44214 0.18054 98.81908 1.000 14.73718 172 THR A CA 1
ATOM 1089 C C . THR A 1 146 ? 29.63819 -0.71826 99.73256 1.000 13.92779 172 THR A C 1
ATOM 1090 O O . THR A 1 146 ? 28.41659 -0.82330 99.57914 1.000 16.59748 172 THR A O 1
ATOM 1094 N N A ILE A 1 147 ? 30.30046 -1.31697 100.71688 0.639 13.36532 173 ILE A N 1
ATOM 1095 N N B ILE A 1 147 ? 30.30917 -1.31686 100.71321 0.361 14.76633 173 ILE A N 1
ATOM 1096 C CA A ILE A 1 147 ? 29.63516 -2.19580 101.66191 0.639 12.82038 173 ILE A CA 1
ATOM 1097 C CA B ILE A 1 147 ? 29.66835 -2.19436 101.67983 0.361 14.79316 173 ILE A CA 1
ATOM 1098 C C A ILE A 1 147 ? 29.67809 -1.51453 103.01316 0.639 13.52681 173 ILE A C 1
ATOM 1099 C C B ILE A 1 147 ? 29.67901 -1.48218 103.01691 0.361 14.70365 173 ILE A C 1
ATOM 1100 O O A ILE A 1 147 ? 30.74804 -1.07465 103.45441 0.639 15.32610 173 ILE A O 1
ATOM 1101 O O B ILE A 1 147 ? 30.73473 -1.02471 103.47095 0.361 15.96951 173 ILE A O 1
ATOM 1110 N N . LEU A 1 148 ? 28.50526 -1.35711 103.62726 1.000 12.69077 174 LEU A N 1
ATOM 1111 C CA . LEU A 1 148 ? 28.36343 -0.67167 104.90861 1.000 12.02937 174 LEU A CA 1
ATOM 1112 C C . LEU A 1 148 ? 27.78218 -1.61589 105.94375 1.000 11.12955 174 LEU A C 1
ATOM 1113 O O . LEU A 1 148 ? 26.82850 -2.35299 105.65435 1.000 11.74250 174 LEU A O 1
ATOM 1118 N N . TYR A 1 149 ? 28.32175 -1.57161 107.15648 1.000 12.78403 175 TYR A N 1
ATOM 1119 C CA . TYR A 1 149 ? 27.65865 -2.20972 108.28182 1.000 13.17913 175 TYR A CA 1
ATOM 1120 C C . TYR A 1 149 ? 26.91617 -1.12007 109.05236 1.000 13.03216 175 TYR A C 1
ATOM 1121 O O . TYR A 1 149 ? 27.55789 -0.30246 109.73782 1.000 15.24005 175 TYR A O 1
ATOM 1130 N N . PRO A 1 150 ? 25.58810 -1.07353 108.99759 1.000 12.50196 176 PRO A N 1
ATOM 1131 C CA . PRO A 1 150 ? 24.86038 0.05457 109.58896 1.000 13.28452 176 PRO A CA 1
ATOM 1132 C C . PRO A 1 150 ? 24.41998 -0.20844 111.01994 1.000 14.10035 176 PRO A C 1
ATOM 1133 O O . PRO A 1 150 ? 23.75372 0.64531 111.60018 1.000 14.48490 176 PRO A O 1
ATOM 1137 N N . GLY A 1 151 ? 24.80173 -1.34373 111.59912 1.000 13.09142 177 GLY A N 1
ATOM 1138 C CA . GLY A 1 151 ? 24.27997 -1.76796 112.89001 1.000 14.92586 177 GLY A CA 1
ATOM 1139 C C . GLY A 1 151 ? 23.16600 -2.80544 112.73725 1.000 14.36327 177 GLY A C 1
ATOM 1140 O O . GLY A 1 151 ? 22.63005 -3.04902 111.64084 1.000 13.80973 177 GLY A O 1
ATOM 1141 N N . GLY A 1 152 ? 22.82379 -3.43169 113.85981 1.000 13.58572 178 GLY A N 1
ATOM 1142 C CA . GLY A 1 152 ? 21.86259 -4.52521 113.82571 1.000 13.28418 178 GLY A CA 1
ATOM 1143 C C . GLY A 1 152 ? 20.45894 -4.05494 113.48172 1.000 13.43541 178 GLY A C 1
ATOM 1144 O O . GLY A 1 152 ? 20.00996 -2.96588 113.88080 1.000 14.40815 178 GLY A O 1
ATOM 1145 N N . GLY A 1 153 ? 19.74081 -4.90052 112.72846 1.000 13.16147 179 GLY A N 1
ATOM 1146 C CA . GLY A 1 153 ? 18.38605 -4.54659 112.36728 1.000 12.17532 179 GLY A CA 1
ATOM 1147 C C . GLY A 1 153 ? 17.55043 -5.79166 112.19479 1.000 11.22133 179 GLY A C 1
ATOM 1148 O O . GLY A 1 153 ? 17.12996 -6.40472 113.16483 1.000 14.46838 179 GLY A O 1
ATOM 1149 N N . HIS A 1 154 ? 17.32976 -6.21191 110.96031 1.000 11.56976 180 HIS A N 1
ATOM 1150 C CA . HIS A 1 154 ? 16.63258 -7.47405 110.75035 1.000 11.44910 180 HIS A CA 1
ATOM 1151 C C . HIS A 1 154 ? 17.42874 -8.63172 111.34693 1.000 12.92838 180 HIS A C 1
ATOM 1152 O O . HIS A 1 154 ? 16.84980 -9.59715 111.87701 1.000 13.36566 180 HIS A O 1
ATOM 1159 N N . SER A 1 155 ? 18.75587 -8.56368 111.25351 1.000 13.13191 181 SER A N 1
ATOM 1160 C CA . SER A 1 155 ? 19.65217 -9.50058 111.91592 1.000 12.12350 181 SER A CA 1
ATOM 1161 C C . SER A 1 155 ? 20.81981 -8.67602 112.41504 1.000 13.15646 181 SER A C 1
ATOM 1162 O O . SER A 1 155 ? 21.06818 -7.58535 111.90427 1.000 14.28193 181 SER A O 1
ATOM 1165 N N . GLU A 1 156 ? 21.47398 -9.13246 113.49431 1.000 12.87667 182 GLU A N 1
ATOM 1166 C CA . GLU A 1 156 ? 22.51055 -8.29675 114.09637 1.000 14.60977 182 GLU A CA 1
ATOM 1167 C C . GLU A 1 156 ? 23.64907 -7.98738 113.13378 1.000 13.81680 182 GLU A C 1
ATOM 1168 O O . GLU A 1 156 ? 24.31750 -6.94625 113.25303 1.000 15.38453 182 GLU A O 1
ATOM 1174 N N . ASP A 1 157 ? 23.88451 -8.87079 112.17518 1.000 13.88748 183 ASP A N 1
ATOM 1175 C CA . ASP A 1 157 ? 25.01651 -8.78211 111.26803 1.000 13.88504 183 ASP A CA 1
ATOM 1176 C C . ASP A 1 157 ? 24.65850 -8.14128 109.92752 1.000 13.45504 183 ASP A C 1
ATOM 1177 O O . ASP A 1 157 ? 25.52568 -8.07552 109.04531 1.000 14.64615 183 ASP A O 1
ATOM 1182 N N . ASN A 1 158 ? 23.41911 -7.68865 109.73076 1.000 12.19096 184 ASN A N 1
ATOM 1183 C CA . ASN A 1 158 ? 23.02044 -7.27535 108.37944 1.000 11.03652 184 ASN A CA 1
ATOM 1184 C C . ASN A 1 158 ? 23.93519 -6.16853 107.83411 1.000 9.65891 184 ASN A C 1
ATOM 1185 O O . ASN A 1 158 ? 24.26343 -5.20184 108.52769 1.000 12.58252 184 ASN A O 1
ATOM 1190 N N . ILE A 1 159 ? 24.35541 -6.31773 106.56320 1.000 10.76566 185 ILE A N 1
ATOM 1191 C CA . ILE A 1 159 ? 25.09419 -5.27677 105.86451 1.000 10.08556 185 ILE A CA 1
ATOM 1192 C C . ILE A 1 159 ? 24.26519 -4.82882 104.66851 1.000 10.59214 185 ILE A C 1
ATOM 1193 O O . ILE A 1 159 ? 23.34870 -5.53651 104.22907 1.000 11.77888 185 ILE A O 1
ATOM 1198 N N . VAL A 1 160 ? 24.60465 -3.65353 104.13420 1.000 11.73675 186 VAL A N 1
ATOM 1199 C CA . VAL A 1 160 ? 23.96285 -3.14642 102.91780 1.000 11.91233 186 VAL A CA 1
ATOM 1200 C C . VAL A 1 160 ? 25.05540 -2.86129 101.89433 1.000 11.60757 186 VAL A C 1
ATOM 1201 O O . VAL A 1 160 ? 26.23092 -2.66681 102.24196 1.000 13.08449 186 VAL A O 1
ATOM 1205 N N . VAL A 1 161 ? 24.65059 -2.85599 100.61768 1.000 12.97074 187 VAL A N 1
ATOM 1206 C CA . VAL A 1 161 ? 25.57067 -2.77610 99.48877 1.000 13.36122 187 VAL A CA 1
ATOM 1207 C C . VAL A 1 161 ? 25.09321 -1.68970 98.54616 1.000 13.06441 187 VAL A C 1
ATOM 1208 O O . VAL A 1 161 ? 23.94467 -1.71633 98.11069 1.000 13.37869 187 VAL A O 1
ATOM 1212 N N . ASN A 1 162 ? 25.96686 -0.73767 98.23369 1.000 13.61199 188 ASN A N 1
ATOM 1213 C CA . ASN A 1 162 ? 25.59610 0.34158 97.33545 1.000 14.15408 188 ASN A CA 1
ATOM 1214 C C . ASN A 1 162 ? 26.40744 0.26443 96.04930 1.000 15.94654 188 ASN A C 1
ATOM 1215 O O . ASN A 1 162 ? 27.63611 0.09080 96.09561 1.000 16.14688 188 ASN A O 1
ATOM 1220 N N . GLU A 1 163 ? 25.72135 0.39657 94.89467 1.000 15.18025 189 GLU A N 1
ATOM 1221 C CA . GLU A 1 163 ? 26.37253 0.39595 93.58488 1.000 16.82240 189 GLU A CA 1
ATOM 1222 C C . GLU A 1 163 ? 26.29065 1.83919 93.08413 1.000 17.67056 189 GLU A C 1
ATOM 1223 O O . GLU A 1 163 ? 25.20358 2.34738 92.80481 1.000 19.16269 189 GLU A O 1
ATOM 1229 N N . GLY A 1 164 ? 27.43734 2.52164 93.04076 1.000 19.43934 190 GLY A N 1
ATOM 1230 C CA . GLY A 1 164 ? 27.44586 3.96448 92.84089 1.000 22.76445 190 GLY A CA 1
ATOM 1231 C C . GLY A 1 164 ? 27.37956 4.45594 91.40169 1.000 24.88633 190 GLY A C 1
ATOM 1232 O O . GLY A 1 164 ? 27.20014 5.66574 91.18723 1.000 27.14400 190 GLY A O 1
ATOM 1233 N N . VAL A 1 165 ? 27.52978 3.58026 90.40878 1.000 25.37180 191 VAL A N 1
ATOM 1234 C CA . VAL A 1 165 ? 27.34802 4.02093 89.02139 1.000 26.51470 191 VAL A CA 1
ATOM 1235 C C . VAL A 1 165 ? 25.87174 4.27832 88.74046 1.000 25.32097 191 VAL A C 1
ATOM 1236 O O . VAL A 1 165 ? 25.48404 5.36479 88.27849 1.000 28.79590 191 VAL A O 1
ATOM 1240 N N . ASN A 1 166 ? 25.02239 3.29388 89.02263 1.000 21.43509 192 ASN A N 1
ATOM 1241 C CA . ASN A 1 166 ? 23.59558 3.44355 88.80639 1.000 20.88861 192 ASN A CA 1
ATOM 1242 C C . ASN A 1 166 ? 22.88212 3.98956 90.02301 1.000 20.58709 192 ASN A C 1
ATOM 1243 O O . ASN A 1 166 ? 21.68122 4.25915 89.93849 1.000 22.23218 192 ASN A O 1
ATOM 1248 N N . ASN A 1 167 ? 23.58018 4.09614 91.15167 1.000 20.36441 193 ASN A N 1
ATOM 1249 C CA . ASN A 1 167 ? 22.99967 4.58796 92.41451 1.000 19.44679 193 ASN A CA 1
ATOM 1250 C C . ASN A 1 167 ? 21.85222 3.68862 92.85727 1.000 17.81968 193 ASN A C 1
ATOM 1251 O O . ASN A 1 167 ? 20.68706 4.10871 92.99959 1.000 18.60749 193 ASN A O 1
ATOM 1256 N N . ILE A 1 168 ? 22.20382 2.40670 93.02830 1.000 13.85614 194 ILE A N 1
ATOM 1257 C CA . ILE A 1 168 ? 21.27786 1.39183 93.48356 1.000 13.74291 194 ILE A CA 1
ATOM 1258 C C . ILE A 1 168 ? 21.74470 0.95272 94.85902 1.000 14.00364 194 ILE A C 1
ATOM 1259 O O . ILE A 1 168 ? 22.90459 0.53145 95.02680 1.000 15.21696 194 ILE A O 1
ATOM 1264 N N . LEU A 1 169 ? 20.84640 1.01074 95.83151 1.000 13.57501 195 LEU A N 1
ATOM 1265 C CA . LEU A 1 169 ? 21.12933 0.56812 97.19495 1.000 13.65083 195 LEU A CA 1
ATOM 1266 C C . LEU A 1 169 ? 20.41324 -0.75238 97.43295 1.000 12.01856 195 LEU A C 1
ATOM 1267 O O . LEU A 1 169 ? 19.17725 -0.81995 97.37077 1.000 14.29838 195 LEU A O 1
ATOM 1272 N N . PHE A 1 170 ? 21.18570 -1.80474 97.70634 1.000 11.54548 196 PHE A N 1
ATOM 1273 C CA . PHE A 1 170 ? 20.63409 -3.11212 98.01835 1.000 11.29171 196 PHE A CA 1
ATOM 1274 C C . PHE A 1 170 ? 20.50616 -3.16533 99.53339 1.000 12.37073 196 PHE A C 1
ATOM 1275 O O . PHE A 1 170 ? 21.51636 -3.18692 100.24735 1.000 13.06050 196 PHE A O 1
ATOM 1283 N N . GLY A 1 171 ? 19.27255 -3.11554 100.01742 1.000 13.20447 197 GLY A N 1
ATOM 1284 C CA . GLY A 1 171 ? 19.05177 -3.13281 101.44252 1.000 13.48037 197 GLY A CA 1
ATOM 1285 C C . GLY A 1 171 ? 18.87477 -4.51839 102.00084 1.000 13.89090 197 GLY A C 1
ATOM 1286 O O . GLY A 1 171 ? 18.94328 -4.69007 103.22400 1.000 13.82933 197 GLY A O 1
ATOM 1287 N N . GLY A 1 172 ? 18.67264 -5.51756 101.12693 1.000 14.23019 198 GLY A N 1
ATOM 1288 C CA . GLY A 1 172 ? 18.43693 -6.86710 101.60855 1.000 13.66100 198 GLY A CA 1
ATOM 1289 C C . GLY A 1 172 ? 17.24656 -6.93038 102.54713 1.000 12.61484 198 GLY A C 1
ATOM 1290 O O . GLY A 1 172 ? 16.23572 -6.22364 102.37345 1.000 14.40801 198 GLY A O 1
ATOM 1291 N N . CYS A 1 173 ? 17.35915 -7.76917 103.58029 1.000 11.82944 199 CYS A N 1
ATOM 1292 C CA . CYS A 1 173 ? 16.19574 -8.00734 104.41450 1.000 12.47778 199 CYS A CA 1
ATOM 1293 C C . CYS A 1 173 ? 16.01077 -6.94002 105.47578 1.000 12.43230 199 CYS A C 1
ATOM 1294 O O . CYS A 1 173 ? 14.95275 -6.91654 106.13864 1.000 14.27657 199 CYS A O 1
ATOM 1305 N N . ILE A 1 175 ? 15.47658 -3.96171 104.76464 1.000 12.05025 201 ILE A N 1
ATOM 1306 C CA . ILE A 1 175 ? 14.47541 -3.05992 104.21712 1.000 11.06973 201 ILE A CA 1
ATOM 1307 C C . ILE A 1 175 ? 13.23825 -3.88010 103.89978 1.000 12.42771 201 ILE A C 1
ATOM 1308 O O . ILE A 1 175 ? 13.32112 -4.86886 103.15925 1.000 15.19594 201 ILE A O 1
ATOM 1313 N N . ARG A 1 176 ? 12.07562 -3.46817 104.48426 1.000 12.76025 202 ARG A N 1
ATOM 1314 C CA . ARG A 1 176 ? 10.83309 -4.17859 104.26393 1.000 12.98459 202 ARG A CA 1
ATOM 1315 C C . ARG A 1 176 ? 10.18351 -3.71281 102.95361 1.000 13.22703 202 ARG A C 1
ATOM 1316 O O . ARG A 1 176 ? 10.40710 -2.57523 102.51071 1.000 16.27676 202 ARG A O 1
ATOM 1324 N N . PRO A 1 177 ? 9.39685 -4.57249 102.30554 1.000 16.41478 203 PRO A N 1
ATOM 1325 C CA . PRO A 1 177 ? 8.84383 -4.23978 100.9754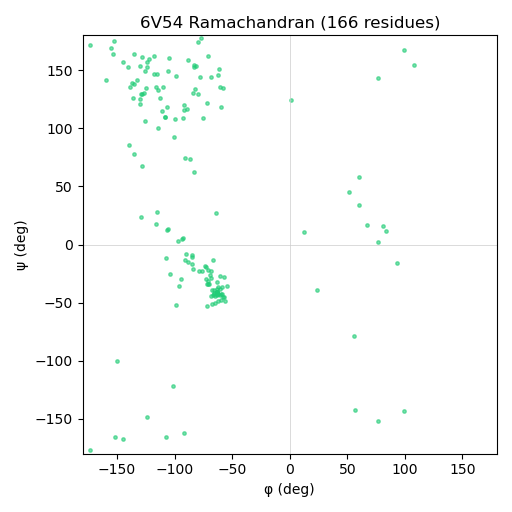1 1.000 17.53001 203 PRO A CA 1
ATOM 1326 C C . PRO A 1 177 ? 7.65614 -3.29393 101.03205 1.000 20.25739 203 PRO A C 1
ATOM 1327 O O . PRO A 1 177 ? 6.82265 -3.35848 101.94234 1.000 24.75398 203 PRO A O 1
ATOM 1331 N N . GLY A 1 178 ? 7.58179 -2.41573 100.03606 1.000 19.92828 204 GLY A N 1
ATOM 1332 C CA . GLY A 1 178 ? 6.36346 -1.67408 99.75000 1.000 24.05606 204 GLY A CA 1
ATOM 1333 C C . GLY A 1 178 ? 5.82661 -0.89284 100.93218 1.000 26.19394 204 GLY A C 1
ATOM 1334 O O . GLY A 1 178 ? 6.56593 -0.21471 101.66830 1.000 27.41088 204 GLY A O 1
ATOM 1343 N N . THR A 1 180 ? 4.10070 -2.28287 103.45519 1.000 23.26175 206 THR A N 1
ATOM 1344 C CA . THR A 1 180 ? 3.72129 -3.21241 104.50482 1.000 20.57753 206 THR A CA 1
ATOM 1345 C C . THR A 1 180 ? 3.97363 -2.60812 105.87601 1.000 19.24229 206 THR A C 1
ATOM 1346 O O . THR A 1 180 ? 4.82118 -1.71559 106.04350 1.000 20.10259 206 THR A O 1
ATOM 1350 N N . THR A 1 181 ? 3.21498 -3.10105 106.87071 1.000 19.58313 207 THR A N 1
ATOM 1351 C CA . THR A 1 181 ? 3.56693 -2.84788 108.26696 1.000 19.68105 207 THR A CA 1
ATOM 1352 C C . THR A 1 181 ? 4.08324 -4.08620 108.96187 1.000 20.09286 207 THR A C 1
ATOM 1353 O O . THR A 1 181 ? 4.45549 -4.00835 110.14532 1.000 22.18586 207 THR A O 1
ATOM 1357 N N A SER A 1 182 ? 4.14330 -5.22555 108.26323 0.640 18.33483 208 SER A N 1
ATOM 1358 N N B SER A 1 182 ? 4.10583 -5.22824 108.29277 0.360 19.57462 208 SER A N 1
ATOM 1359 C CA A SER A 1 182 ? 4.68036 -6.45638 108.84138 0.640 20.90710 208 SER A CA 1
ATOM 1360 C CA B SER A 1 182 ? 4.67552 -6.38737 108.94824 0.360 20.11353 208 SER A CA 1
ATOM 1361 C C A SER A 1 182 ? 6.20176 -6.37942 108.90531 0.640 20.19317 208 SER A C 1
ATOM 1362 C C B SER A 1 182 ? 6.19184 -6.28575 108.97253 0.360 21.19527 208 SER A C 1
ATOM 1363 O O A SER A 1 182 ? 6.83846 -5.83622 108.01326 0.640 16.96232 208 SER A O 1
ATOM 1364 O O B SER A 1 182 ? 6.81472 -5.66328 108.11318 0.360 20.51891 208 SER A O 1
ATOM 1369 N N . LEU A 1 183 ? 6.77670 -6.91019 109.97878 1.000 21.83131 209 LEU A N 1
ATOM 1370 C CA . LEU A 1 183 ? 8.21185 -6.87711 110.18680 1.000 21.04875 209 LEU A CA 1
ATOM 1371 C C . LEU A 1 183 ? 8.89213 -8.10629 109.63950 1.000 18.79178 209 LEU A C 1
ATOM 1372 O O . LEU A 1 183 ? 10.12069 -8.17121 109.66596 1.000 19.89666 209 LEU A O 1
ATOM 1377 N N . GLY A 1 184 ? 8.13633 -9.08280 109.14374 1.000 20.18956 210 GLY A N 1
ATOM 1378 C CA . GLY A 1 184 ? 8.76641 -10.25261 108.56484 1.000 20.63347 210 GLY A CA 1
ATOM 1379 C C . GLY A 1 184 ? 9.27503 -11.17956 109.65630 1.000 20.68437 210 GLY A C 1
ATOM 1380 O O . GLY A 1 184 ? 8.79272 -11.16728 110.79756 1.000 21.67424 210 GLY A O 1
ATOM 1381 N N . ASN A 1 185 ? 10.32616 -11.93102 109.32367 1.000 21.02462 211 ASN A N 1
ATOM 1382 C CA . ASN A 1 185 ? 10.95073 -12.84372 110.27512 1.000 22.34955 211 ASN A CA 1
ATOM 1383 C C . ASN A 1 185 ? 11.78722 -12.03627 111.25723 1.000 21.37051 211 ASN A C 1
ATOM 1384 O O . ASN A 1 185 ? 12.86365 -11.55614 110.90109 1.000 21.37765 211 ASN A O 1
ATOM 1389 N N . ILE A 1 186 ? 11.33028 -11.94184 112.51127 1.000 18.99682 212 ILE A N 1
ATOM 1390 C CA . ILE A 1 186 ? 12.02023 -11.14476 113.52244 1.000 19.96270 212 ILE A CA 1
ATOM 1391 C C . ILE A 1 186 ? 12.75552 -12.00109 114.52928 1.000 18.90571 212 ILE A C 1
ATOM 1392 O O . ILE A 1 186 ? 13.18125 -11.48325 115.57353 1.000 20.91758 212 ILE A O 1
ATOM 1397 N N . ASP A 1 187 ? 12.92729 -13.29801 114.24544 1.000 19.89720 213 ASP A N 1
ATOM 1398 C CA . ASP A 1 187 ? 13.54610 -14.20485 115.21359 1.000 22.15404 213 ASP A CA 1
ATOM 1399 C C . ASP A 1 187 ? 14.90316 -13.69375 115.67582 1.000 18.63484 213 ASP A C 1
ATOM 1400 O O . ASP A 1 187 ? 15.31144 -13.92054 116.82321 1.000 22.68714 213 ASP A O 1
ATOM 1405 N N . ASP A 1 188 ? 15.64360 -13.06906 114.77750 1.000 16.95661 214 ASP A N 1
ATOM 1406 C CA . ASP A 1 188 ? 17.00956 -12.64647 115.06993 1.000 16.99568 214 ASP A CA 1
ATOM 1407 C C . ASP A 1 188 ? 17.15887 -11.12986 115.03304 1.000 15.78478 214 ASP A C 1
ATOM 1408 O O . ASP A 1 188 ? 18.28401 -10.62003 114.99728 1.000 17.35012 214 ASP A O 1
ATOM 1413 N N . ALA A 1 189 ? 16.05888 -10.38757 115.11634 1.000 14.38346 215 ALA A N 1
ATOM 1414 C CA . ALA A 1 189 ? 16.14753 -8.94840 114.90056 1.000 14.80405 215 ALA A CA 1
ATOM 1415 C C . ALA A 1 189 ? 16.58529 -8.20815 116.14844 1.000 15.42864 215 ALA A C 1
ATOM 1416 O O . ALA A 1 189 ? 16.35426 -8.64243 117.27807 1.000 17.76195 215 ALA A O 1
ATOM 1418 N N . ASN A 1 190 ? 17.19532 -7.04425 115.91580 1.000 14.50434 216 ASN A N 1
ATOM 1419 C CA . ASN A 1 190 ? 17.52739 -6.06450 116.94857 1.000 14.76503 216 ASN A CA 1
ATOM 1420 C C . ASN A 1 190 ? 16.43322 -5.00424 116.85562 1.000 15.27792 216 ASN A C 1
ATOM 1421 O O . ASN A 1 190 ? 16.54083 -4.02650 116.09881 1.000 14.98403 216 ASN A O 1
ATOM 1426 N N . LEU A 1 191 ? 15.37169 -5.19476 117.65233 1.000 16.45357 217 LEU A N 1
ATOM 1427 C CA . LEU A 1 191 ? 14.22268 -4.31145 117.53961 1.000 16.63332 217 LEU A CA 1
ATOM 1428 C C . LEU A 1 191 ? 14.55005 -2.91575 118.03934 1.000 16.99483 217 LEU A C 1
ATOM 1429 O O . LEU A 1 191 ? 13.92602 -1.94316 117.60632 1.000 18.29912 217 LEU A O 1
ATOM 1434 N N . GLY A 1 192 ? 15.51860 -2.79373 118.94686 1.000 16.17028 218 GLY A N 1
ATOM 1435 C CA . GLY A 1 192 ? 15.87226 -1.47398 119.45094 1.000 15.48763 218 GLY A CA 1
ATOM 1436 C C . GLY A 1 192 ? 16.61098 -0.60547 118.45698 1.000 15.33019 218 GLY A C 1
ATOM 1437 O O . GLY A 1 192 ? 16.44575 0.61770 118.46038 1.000 17.45333 218 GLY A O 1
ATOM 1438 N N . TYR A 1 193 ? 17.44987 -1.21789 117.59886 1.000 13.50606 219 TYR A N 1
ATOM 1439 C CA . TYR A 1 193 ? 18.37158 -0.44372 116.78973 1.000 12.59507 219 TYR A CA 1
ATOM 1440 C C . TYR A 1 193 ? 17.95155 -0.40018 115.31893 1.000 12.58863 219 TYR A C 1
ATOM 1441 O O . TYR A 1 193 ? 18.48057 0.41888 114.55994 1.000 13.82888 219 TYR A O 1
ATOM 1450 N N . TRP A 1 194 ? 16.99112 -1.22811 114.90316 1.000 12.33549 220 TRP A N 1
ATOM 1451 C CA . TRP A 1 194 ? 16.73937 -1.40907 113.46220 1.000 11.39262 220 TRP A CA 1
ATOM 1452 C C . TRP A 1 194 ? 16.44171 -0.07139 112.77279 1.000 12.40147 220 TRP A C 1
ATOM 1453 O O . TRP A 1 194 ? 16.94463 0.19793 111.67930 1.000 12.33958 220 TRP A O 1
ATOM 1464 N N A SER A 1 195 ? 15.60954 0.76694 113.38915 0.447 13.10962 221 SER A N 1
ATOM 1465 N N B SER A 1 195 ? 15.59717 0.77298 113.37512 0.553 13.43901 221 SER A N 1
ATOM 1466 C CA A SER A 1 195 ? 15.23853 2.01581 112.73230 0.447 12.67953 221 SER A CA 1
ATOM 1467 C CA B SER A 1 195 ? 15.25564 2.01276 112.67309 0.553 12.96625 221 SER A CA 1
ATOM 1468 C C A SER A 1 195 ? 16.45114 2.91853 112.54349 0.447 12.61057 221 SER A C 1
ATOM 1469 C C B SER A 1 195 ? 16.45892 2.93741 112.53708 0.553 13.26859 221 SER A C 1
ATOM 1470 O O A SER A 1 195 ? 16.59135 3.57292 111.50213 0.447 13.53711 221 SER A O 1
ATOM 1471 O O B SER A 1 195 ? 16.58611 3.64125 111.52569 0.553 15.65485 221 SER A O 1
ATOM 1476 N N . LYS A 1 196 ? 17.34711 2.94911 113.53352 1.000 13.72058 222 LYS A N 1
ATOM 1477 C CA . LYS A 1 196 ? 18.58579 3.70873 113.40883 1.000 12.74678 222 LYS A CA 1
ATOM 1478 C C . LYS A 1 196 ? 19.51226 3.13948 112.33297 1.000 13.43951 222 LYS A C 1
ATOM 1479 O O . LYS A 1 196 ? 20.15817 3.89891 111.60199 1.000 14.97818 222 LYS A O 1
ATOM 1485 N N . ALA A 1 197 ? 19.60217 1.81281 112.22635 1.000 12.74596 223 ALA A N 1
ATOM 1486 C CA . ALA A 1 197 ? 20.38770 1.21313 111.16735 1.000 12.80249 223 ALA A CA 1
ATOM 1487 C C . ALA A 1 197 ? 19.87670 1.65690 109.79694 1.000 11.56094 223 ALA A C 1
ATOM 1488 O O . ALA A 1 197 ? 20.68190 1.93021 108.88851 1.000 12.92153 223 ALA A O 1
ATOM 1490 N N . VAL A 1 198 ? 18.53634 1.69741 109.61142 1.000 11.83140 224 VAL A N 1
ATOM 1491 C CA . VAL A 1 198 ? 17.98045 2.15085 108.32838 1.000 12.06171 224 VAL A CA 1
ATOM 1492 C C . VAL A 1 198 ? 18.35825 3.60860 108.07120 1.000 12.83211 224 VAL A C 1
ATOM 1493 O O . VAL A 1 198 ? 18.73744 3.97777 106.94877 1.000 14.07736 224 VAL A O 1
ATOM 1497 N N A GLU A 1 199 ? 18.22360 4.46713 109.09198 0.585 12.13297 225 GLU A N 1
ATOM 1498 N N B GLU A 1 199 ? 18.25064 4.45331 109.09552 0.415 13.50115 225 GLU A N 1
ATOM 1499 C CA A GLU A 1 199 ? 18.66133 5.85845 108.95913 0.585 12.83333 225 GLU A CA 1
ATOM 1500 C CA B GLU A 1 199 ? 18.65001 5.84807 108.95267 0.415 15.10218 225 GLU A CA 1
ATOM 1501 C C A GLU A 1 199 ? 20.14070 5.93943 108.60219 0.585 13.49197 225 GLU A C 1
ATOM 1502 C C B GLU A 1 199 ? 20.14282 5.97144 108.64723 0.415 15.59457 225 GLU A C 1
ATOM 1503 O O A GLU A 1 199 ? 20.53263 6.74045 107.73830 0.585 14.53130 225 GLU A O 1
ATOM 1504 O O B GLU A 1 199 ? 20.55228 6.84600 107.87209 0.415 16.60158 225 GLU A O 1
ATOM 1515 N N . ASN A 1 200 ? 20.97010 5.08467 109.22199 1.000 15.02249 226 ASN A N 1
ATOM 1516 C CA . ASN A 1 200 ? 22.40317 5.10978 108.93842 1.000 15.30561 226 ASN A CA 1
ATOM 1517 C C . ASN A 1 200 ? 22.65589 4.80024 107.47681 1.000 15.44410 226 ASN A C 1
ATOM 1518 O O . ASN A 1 200 ? 23.46883 5.47512 106.81467 1.000 17.26533 226 ASN A O 1
ATOM 1523 N N . ALA A 1 201 ? 21.96901 3.79074 106.94828 1.000 13.49443 227 ALA A N 1
ATOM 1524 C CA . ALA A 1 201 ? 22.13707 3.46850 105.52291 1.000 12.55736 227 ALA A CA 1
ATOM 1525 C C . ALA A 1 201 ? 21.64367 4.61114 104.63575 1.000 13.61163 227 ALA A C 1
ATOM 1526 O O . ALA A 1 201 ? 22.27348 4.93794 103.61054 1.000 14.94644 227 ALA A O 1
ATOM 1528 N N . ALA A 1 202 ? 20.47416 5.17198 104.95921 1.000 13.79464 228 ALA A N 1
ATOM 1529 C CA . ALA A 1 202 ? 19.92127 6.23273 104.12604 1.000 14.40103 228 ALA A CA 1
ATOM 1530 C C . ALA A 1 202 ? 20.83153 7.46017 104.11777 1.000 16.07299 228 ALA A C 1
ATOM 1531 O O . ALA A 1 202 ? 21.00506 8.10492 103.07392 1.000 17.27336 228 ALA A O 1
ATOM 1533 N N . ASN A 1 203 ? 21.43737 7.78962 105.26682 1.000 15.47910 229 ASN A N 1
ATOM 1534 C CA . ASN A 1 203 ? 22.35132 8.92890 105.32469 1.000 16.23263 229 ASN A CA 1
ATOM 1535 C C . ASN A 1 203 ? 23.65765 8.63631 104.59602 1.000 17.75261 229 ASN A C 1
ATOM 1536 O O . ASN A 1 203 ? 24.27847 9.57097 104.04492 1.000 18.91014 229 ASN A O 1
ATOM 1541 N N . ALA A 1 204 ? 24.09915 7.35987 104.59024 1.000 15.58792 230 ALA A N 1
ATOM 1542 C CA . ALA A 1 204 ? 25.37287 7.03258 103.95579 1.000 14.90231 230 ALA A CA 1
ATOM 1543 C C . ALA A 1 204 ? 25.27840 7.10317 102.43452 1.000 16.14739 230 ALA A C 1
ATOM 1544 O O . ALA A 1 204 ? 26.29616 7.36151 101.77276 1.000 18.29139 230 ALA A O 1
ATOM 1546 N N . PHE A 1 205 ? 24.08761 6.83333 101.87111 1.000 15.53218 231 PHE A N 1
ATOM 1547 C CA . PHE A 1 205 ? 23.90830 6.72279 100.41941 1.000 14.33575 231 PHE A CA 1
ATOM 1548 C C . PHE A 1 205 ? 22.76054 7.59555 99.93473 1.000 14.67511 231 PHE A C 1
ATOM 1549 O O . PHE A 1 205 ? 21.75859 7.09221 99.41259 1.000 16.92513 231 PHE A O 1
ATOM 1557 N N . PRO A 1 206 ? 22.92319 8.92572 100.02152 1.000 16.16579 232 PRO A N 1
ATOM 1558 C CA . PRO A 1 206 ? 21.82090 9.84300 99.66112 1.000 17.16809 232 PRO A CA 1
ATOM 1559 C C . PRO A 1 206 ? 21.49506 9.83846 98.18477 1.000 19.10708 232 PRO A C 1
ATOM 1560 O O . PRO A 1 206 ? 20.35665 10.18100 97.82323 1.000 20.66537 232 PRO A O 1
ATOM 1564 N N . ASP A 1 207 ? 22.43542 9.43338 97.32354 1.000 18.75739 233 ASP A N 1
ATOM 1565 C CA . ASP A 1 207 ? 22.17495 9.54921 95.88828 1.000 21.43369 233 ASP A CA 1
ATOM 1566 C C . ASP A 1 207 ? 21.40754 8.35130 95.33132 1.000 20.55220 233 ASP A C 1
ATOM 1567 O O . ASP A 1 207 ? 20.99182 8.38185 94.16664 1.000 20.58754 233 ASP A O 1
ATOM 1572 N N . SER A 1 208 ? 21.22076 7.29072 96.11017 1.000 18.19752 234 SER A N 1
ATOM 1573 C CA . SER A 1 208 ? 20.56171 6.09596 95.60089 1.000 16.58450 234 SER A CA 1
ATOM 1574 C C . SER A 1 208 ? 19.05957 6.24533 95.63165 1.000 16.52869 234 SER A C 1
ATOM 1575 O O . SER A 1 208 ? 18.45505 6.26512 96.70497 1.000 17.79809 234 SER A O 1
ATOM 1578 N N A GLN A 1 209 ? 18.45659 6.34026 94.44589 0.509 16.72729 235 GLN A N 1
ATOM 1579 N N B GLN A 1 209 ? 18.45351 6.31471 94.44395 0.491 16.90316 235 GLN A N 1
ATOM 1580 C CA A GLN A 1 209 ? 17.01582 6.46457 94.31727 0.509 18.08458 235 GLN A CA 1
ATOM 1581 C CA B GLN A 1 209 ? 17.01454 6.46686 94.28862 0.491 18.63758 235 GLN A CA 1
ATOM 1582 C C A GLN A 1 209 ? 16.33180 5.13042 94.08913 0.509 17.68421 235 GLN A C 1
ATOM 1583 C C B GLN A 1 209 ? 16.33113 5.17433 93.88125 0.491 17.82265 235 GLN A C 1
ATOM 1584 O O A GLN A 1 209 ? 15.10943 5.04531 94.24256 0.509 18.74683 235 GLN A O 1
ATOM 1585 O O B GLN A 1 209 ? 15.11192 5.16686 93.67461 0.491 19.24447 235 GLN A O 1
ATOM 1596 N N . ILE A 1 210 ? 17.08943 4.08779 93.76008 1.000 16.63693 236 ILE A N 1
ATOM 1597 C CA . ILE A 1 210 ? 16.56665 2.74701 93.56487 1.000 15.44786 236 ILE A CA 1
ATOM 1598 C C . ILE A 1 210 ? 16.97980 1.95968 94.79954 1.000 15.61259 236 ILE A C 1
ATOM 1599 O O . ILE A 1 210 ? 18.17220 1.92280 95.13769 1.000 16.42334 236 ILE A O 1
ATOM 1604 N N . VAL A 1 211 ? 16.01348 1.33153 95.46922 1.000 13.86926 237 VAL A N 1
ATOM 1605 C CA . VAL A 1 211 ? 16.28244 0.58441 96.69475 1.000 13.77098 237 VAL A CA 1
ATOM 1606 C C . VAL A 1 211 ? 15.71666 -0.81181 96.51923 1.000 13.09141 237 VAL A C 1
ATOM 1607 O O . VAL A 1 211 ? 14.53605 -0.96818 96.15015 1.000 13.35866 237 VAL A O 1
ATOM 1611 N N . ILE A 1 212 ? 16.53706 -1.82142 96.82012 1.000 13.53026 238 ILE A N 1
ATOM 1612 C CA . ILE A 1 212 ? 16.12719 -3.20238 96.59849 1.000 11.39561 238 ILE A CA 1
ATOM 1613 C C . ILE A 1 212 ? 15.93074 -3.88308 97.95471 1.000 12.65666 238 ILE A C 1
ATOM 1614 O O . ILE A 1 212 ? 16.91971 -4.08747 98.67011 1.000 14.03330 238 ILE A O 1
ATOM 1619 N N . PRO A 1 213 ? 14.70786 -4.29397 98.31617 1.000 12.53862 239 PRO A N 1
ATOM 1620 C CA . PRO A 1 213 ? 14.50066 -5.15238 99.49315 1.000 12.58103 239 PRO A CA 1
ATOM 1621 C C . PRO A 1 213 ? 14.62090 -6.60771 99.03546 1.000 12.96361 239 PRO A C 1
ATOM 1622 O O . PRO A 1 213 ? 14.48783 -6.92714 97.85170 1.000 15.73765 239 PRO A O 1
ATOM 1626 N N . SER A 1 214 ? 14.90385 -7.49594 99.97755 1.000 11.92080 240 SER A N 1
ATOM 1627 C CA . SER A 1 214 ? 14.97493 -8.90804 99.60136 1.000 12.86954 240 SER A CA 1
ATOM 1628 C C . SER A 1 214 ? 13.63235 -9.50850 99.25947 1.000 12.50546 240 SER A C 1
ATOM 1629 O O . SER A 1 214 ? 13.58369 -10.42908 98.43068 1.000 14.00919 240 SER A O 1
ATOM 1632 N N . HIS A 1 215 ? 12.54538 -9.08165 99.92399 1.000 11.48810 241 HIS A N 1
ATOM 1633 C CA . HIS A 1 215 ? 11.28835 -9.82136 99.87568 1.000 12.64738 241 HIS A CA 1
ATOM 1634 C C . HIS A 1 215 ? 10.16303 -9.04642 99.20190 1.000 17.01842 241 HIS A C 1
ATOM 1635 O O . HIS A 1 215 ? 8.98893 -9.28652 99.49119 1.000 19.52568 241 HIS A O 1
ATOM 1642 N N . GLY A 1 216 ? 10.48629 -8.14954 98.28369 1.000 14.74295 242 GLY A N 1
ATOM 1643 C CA . GLY A 1 216 ? 9.45372 -7.42374 97.56629 1.000 15.41586 242 GLY A CA 1
ATOM 1644 C C . GLY A 1 216 ? 10.05190 -6.84722 96.29652 1.000 13.89822 242 GLY A C 1
ATOM 1645 O O . GLY A 1 216 ? 11.16903 -7.19758 95.89053 1.000 17.67983 242 GLY A O 1
ATOM 1646 N N A LYS A 1 217 ? 9.31462 -5.95142 95.69029 0.581 15.84739 243 LYS A N 1
ATOM 1647 N N B LYS A 1 217 ? 9.30819 -5.95260 95.68834 0.419 16.40281 243 LYS A N 1
ATOM 1648 C CA A LYS A 1 217 ? 9.68750 -5.35591 94.42182 0.581 16.07788 243 LYS A CA 1
ATOM 1649 C CA B LYS A 1 217 ? 9.68981 -5.35980 94.42089 0.419 17.81960 243 LYS A CA 1
ATOM 1650 C C A LYS A 1 217 ? 10.71924 -4.24191 94.60975 0.581 16.43837 243 LYS A C 1
ATOM 1651 C C B LYS A 1 217 ? 10.72789 -4.25391 94.61571 0.419 17.41967 243 LYS A C 1
ATOM 1652 O O A LYS A 1 217 ? 10.74124 -3.55632 95.63720 0.581 16.85423 243 LYS A O 1
ATOM 1653 O O B LYS A 1 217 ? 10.77335 -3.60050 95.66173 0.419 18.12338 243 LYS A O 1
ATOM 1664 N N . PRO A 1 218 ? 11.57506 -4.02957 93.61415 1.000 16.64538 244 PRO A N 1
ATOM 1665 C CA . PRO A 1 218 ? 12.41606 -2.82265 93.60741 1.000 15.40247 244 PRO A CA 1
ATOM 1666 C C . PRO A 1 218 ? 11.53766 -1.59026 93.82429 1.000 16.39467 244 PRO A C 1
ATOM 1667 O O . PRO A 1 218 ? 10.39576 -1.50543 93.32643 1.000 17.49788 244 PRO A O 1
ATOM 1671 N N . ALA A 1 219 ? 12.08946 -0.59673 94.51949 1.000 14.42622 245 ALA A N 1
ATOM 1672 C CA . ALA A 1 219 ? 11.27885 0.58385 94.80868 1.000 14.71176 245 ALA A CA 1
ATOM 1673 C C . ALA A 1 219 ? 12.21398 1.77279 94.93352 1.000 14.64919 245 ALA A C 1
ATOM 1674 O O . ALA A 1 219 ? 13.36414 1.72440 94.50078 1.000 18.32090 245 ALA A O 1
ATOM 1676 N N . GLY A 1 220 ? 11.69672 2.87534 95.47528 1.000 16.95445 246 GLY A N 1
ATOM 1677 C CA . GLY A 1 220 ? 12.48921 4.05107 95.74823 1.000 16.64216 246 GLY A CA 1
ATOM 1678 C C . GLY A 1 220 ? 12.74069 4.25534 97.22943 1.000 14.83951 246 GLY A C 1
ATOM 1679 O O . GLY A 1 220 ? 12.53252 3.35754 98.05785 1.000 16.10453 246 GLY A O 1
ATOM 1680 N N . ARG A 1 221 ? 13.19182 5.45465 97.56510 1.000 15.09070 247 ARG A N 1
ATOM 1681 C CA . ARG A 1 221 ? 13.56863 5.72333 98.94695 1.000 14.46413 247 ARG A CA 1
ATOM 1682 C C . ARG A 1 221 ? 12.39304 5.70187 99.89807 1.000 15.23046 247 ARG A C 1
ATOM 1683 O O . ARG A 1 221 ? 12.60772 5.65976 101.11638 1.000 15.28964 247 ARG A O 1
ATOM 1691 N N . GLU A 1 222 ? 11.16526 5.72317 99.38592 1.000 16.08506 248 GLU A N 1
ATOM 1692 C CA . GLU A 1 222 ? 10.01190 5.58169 100.26381 1.000 16.61966 248 GLU A CA 1
ATOM 1693 C C . GLU A 1 222 ? 10.02597 4.30414 101.09907 1.000 14.82513 248 GLU A C 1
ATOM 1694 O O . GLU A 1 222 ? 9.43153 4.28390 102.18185 1.000 16.30022 248 GLU A O 1
ATOM 1700 N N . ILE A 1 223 ? 10.65780 3.22845 100.62344 1.000 14.64976 249 ILE A N 1
ATOM 1701 C CA . ILE A 1 223 ? 10.70435 2.01452 101.42498 1.000 14.30212 249 ILE A CA 1
ATOM 1702 C C . ILE A 1 223 ? 11.75991 2.12276 102.51773 1.000 14.33481 249 ILE A C 1
ATOM 1703 O O . ILE A 1 223 ? 11.64853 1.41861 103.51784 1.000 14.68874 249 ILE A O 1
ATOM 1708 N N . LEU A 1 224 ? 12.77137 2.98615 102.36398 1.000 12.90646 250 LEU A N 1
ATOM 1709 C CA . LEU A 1 224 ? 13.65309 3.26312 103.49870 1.000 15.08149 250 LEU A CA 1
ATOM 1710 C C . LEU A 1 224 ? 12.86575 3.94917 104.59143 1.000 14.74472 250 LEU A C 1
ATOM 1711 O O . LEU A 1 224 ? 12.89974 3.55318 105.76106 1.000 14.53929 250 LEU A O 1
ATOM 1716 N N . LYS A 1 225 ? 12.14500 4.99800 104.21300 1.000 13.68527 251 LYS A N 1
ATOM 1717 C CA . LYS A 1 225 ? 11.37000 5.76300 105.17300 1.000 13.68659 251 LYS A CA 1
ATOM 1718 C C . LYS A 1 225 ? 10.28000 4.93800 105.82900 1.000 14.44164 251 LYS A C 1
ATOM 1719 O O . LYS A 1 225 ? 10.10900 4.99500 107.02900 1.000 15.15845 251 LYS A O 1
ATOM 1725 N N . ASN A 1 226 ? 9.58927 4.13510 105.03799 1.000 14.06339 252 ASN A N 1
ATOM 1726 C CA . ASN A 1 226 ? 8.53070 3.31777 105.61254 1.000 13.73520 252 ASN A CA 1
ATOM 1727 C C . ASN A 1 226 ? 9.11339 2.28445 106.55406 1.000 14.38555 252 ASN A C 1
ATOM 1728 O O . ASN A 1 226 ? 8.55934 2.04777 107.63774 1.000 14.53190 252 ASN A O 1
ATOM 1733 N N . THR A 1 227 ? 10.21267 1.62612 106.15112 1.000 12.69869 253 THR A N 1
ATOM 1734 C CA . THR A 1 227 ? 10.77714 0.62278 107.04504 1.000 12.04913 253 THR A CA 1
ATOM 1735 C C . THR A 1 227 ? 11.16243 1.26323 108.35869 1.000 12.46777 253 THR A C 1
ATOM 1736 O O . THR A 1 227 ? 10.87665 0.73251 109.43324 1.000 13.61631 253 THR A O 1
ATOM 1740 N N . ALA A 1 228 ? 11.86638 2.39574 108.28327 1.000 12.52532 254 ALA A N 1
ATOM 1741 C CA . ALA A 1 228 ? 12.31705 3.02728 109.51934 1.000 12.69658 254 ALA A CA 1
ATOM 1742 C C . ALA A 1 228 ? 11.14187 3.37335 110.42378 1.000 13.81066 254 ALA A C 1
ATOM 1743 O O . ALA A 1 228 ? 11.25150 3.27751 111.66231 1.000 15.88820 254 ALA A O 1
ATOM 1745 N N . TYR A 1 229 ? 10.01658 3.79407 109.82800 1.000 13.93411 255 TYR A N 1
ATOM 1746 C CA . TYR A 1 229 ? 8.83698 4.10124 110.60911 1.000 16.03540 255 TYR A CA 1
ATOM 1747 C C . TYR A 1 229 ? 8.24463 2.84503 111.24994 1.000 15.84478 255 TYR A C 1
ATOM 1748 O O . TYR A 1 229 ? 7.97756 2.80914 112.46797 1.000 16.76644 255 TYR A O 1
ATOM 1757 N N . ILE A 1 230 ? 8.01669 1.79927 110.45477 1.000 13.72301 256 ILE A N 1
ATOM 1758 C CA . ILE A 1 230 ? 7.28953 0.65260 111.00635 1.000 15.08092 256 ILE A CA 1
ATOM 1759 C C . ILE A 1 230 ? 8.13856 -0.12129 112.00930 1.000 17.03170 256 ILE A C 1
ATOM 1760 O O . ILE A 1 230 ? 7.56653 -0.84393 112.83751 1.000 19.73512 256 ILE A O 1
ATOM 1765 N N . THR A 1 231 ? 9.47478 -0.01549 111.97113 1.000 16.55603 257 THR A N 1
ATOM 1766 C CA . THR A 1 231 ? 10.30263 -0.74802 112.94047 1.000 19.23394 257 THR A CA 1
ATOM 1767 C C . THR A 1 231 ? 10.80629 0.14569 114.06608 1.000 21.52073 257 THR A C 1
ATOM 1768 O O . THR A 1 231 ? 11.59639 -0.32588 114.88983 1.000 24.51090 257 THR A O 1
ATOM 1772 N N A ARG A 1 232 ? 10.38682 1.46751 114.13087 0.533 21.06434 258 ARG A N 1
ATOM 1773 N N B ARG A 1 232 ? 10.34136 1.38565 114.12077 0.467 21.53792 258 ARG A N 1
ATOM 1774 C CA A ARG A 1 232 ? 10.91697 2.47634 115.10370 0.533 23.98955 258 ARG A CA 1
ATOM 1775 C CA B ARG A 1 232 ? 10.76884 2.26387 115.17667 0.467 24.25490 258 ARG A CA 1
ATOM 1776 C C A ARG A 1 232 ? 10.20698 2.36268 116.45081 0.533 23.48529 258 ARG A C 1
ATOM 1777 C C B ARG A 1 232 ? 10.34307 1.70993 116.53246 0.467 22.93754 258 ARG A C 1
ATOM 1778 O O A ARG A 1 232 ? 8.96265 2.39043 116.48557 0.533 21.50052 258 ARG A O 1
ATOM 1779 O O B ARG A 1 232 ? 9.55094 0.73739 116.63765 0.467 19.14654 258 ARG A O 1
ATOM 1794 N N . PRO A 1 233 ? 10.94984 2.26936 117.57669 1.000 26.77056 259 PRO A N 1
ATOM 1795 C CA . PRO A 1 233 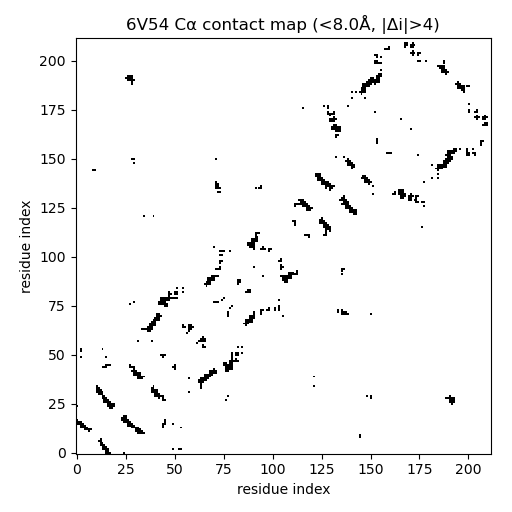? 10.30506 2.36301 118.90786 1.000 33.42136 259 PRO A CA 1
ATOM 1796 C C . PRO A 1 233 ? 9.42193 3.61704 119.02440 1.000 38.57281 259 PRO A C 1
ATOM 1797 O O . PRO A 1 233 ? 9.85778 4.74644 118.73965 1.000 36.51650 259 PRO A O 1
ATOM 1801 N N . LYS A 1 234 ? 8.16884 3.43367 119.44199 1.000 41.10772 260 LYS A N 1
ATOM 1802 C CA . LYS A 1 234 ? 7.21187 4.54178 119.54314 1.000 41.24598 260 LYS A CA 1
ATOM 1803 C C . LYS A 1 234 ? 6.96889 4.97237 120.98911 1.000 42.77291 260 LYS A C 1
ATOM 1804 O O . LYS A 1 234 ? 7.21590 4.22604 121.94194 1.000 41.33745 260 LYS A O 1
ATOM 1810 N N . LEU A 1 235 ? 6.45124 6.19609 121.13985 1.000 43.21695 261 LEU A N 1
ATOM 1811 C CA . LEU A 1 235 ? 6.08178 6.72160 122.46034 1.000 43.37770 261 LEU A CA 1
ATOM 1812 C C . LEU A 1 235 ? 4.59956 6.50007 122.72200 1.000 46.07857 261 LEU A C 1
ATOM 1813 O O . LEU A 1 235 ? 4.07064 6.89647 123.77204 1.000 49.80906 261 LEU A O 1
#

Secondary structure (DSSP, 8-state):
---B----BTTB--EEEEEETTTEEEEEE-EEEE-SSSEEEE---SSHHHHHHHHHHIIIIIS--EEEEE-SSSSTT----------EEEEEHHHHHHHHHTT---SEEE---STT-EEEETTEEEE----SSSTT--EEEETTTTEEEEE------------TT--TTTHHHHHHHHHHH-TT--EEEESSS--B-THHHHHHHHHTS---

Foldseek 3Di:
DAWDKDDDDVQKMIKDWDQDPPVGIFIFDWIWGADDQAIATEAAAQEQVRRLVVQVCCCPPVVHGHAEYEQFAQDRRSHHVNCVVNYQYEYAPVRQVVNVVVVHHGPYHDPADDAQDWDDDRQKIKHQNAFFLARRGIWIARPVQQEIEREQLDPVDLDSPDNVHGDLACRLSSLVSSCVVRVSRQWYHYTGYDIGGCVSSVVSSVSSYDDD

InterPro domains:
  IPR001018 Beta-lactamase, class-B, conserved site [PS00743] (113-132)
  IPR001279 Metallo-beta-lactamase [PF00753] (71-215)
  IPR001279 Metallo-beta-lactamase [SM00849] (70-241)
  IPR036866 Ribonuclease Z/Hydroxyacylglutathione hydrolase-like [G3DSA:3.60.15.10] (22-259)
  IPR036866 Ribonuclease Z/Hydroxyacylglutathione hydrolase-like [SSF56281] (12-253)
  IPR050855 Metallo-beta-lactamase type 2-like [PTHR42951] (71-254)
  IPR058199 Metallo-beta-lactamase type 2/VIM/IMP-1 [NF033088] (42-257)

CATH classification: 3.60.15.10

Solvent-accessible surface area: 9575 Å² total

Sequence (212 aa):
KPVEFVKLGTGVWHTGYKVVPPWGNIRTNGLIIIERRGDYSSVLVDTAWNDAQTAEEIVAWAKDTLQKPIRASIHTHAHSDKGGDALHLGVETFATDLTNRLAIERGLPAKKNVLNISEEIGSSQIEEWEGLTIILYPGGGHSEDNIVVNEGVNNILFGGCIRPGTTSSLGNIDDANLGYWSSKAVEENAANAFPDSQQIVIPSHGKKPAGREILKNTAYITRRPKL